Protein AF-A0AA43BTH2-F1 (afdb_monomer)

Radius of gyration: 30.64 Å; Cα contacts (8 Å, |Δi|>4): 420; chains: 1; bounding box: 68×33×83 Å

Foldseek 3Di:
DVLLVLLLVLLVVLLVVLQVLLVCLQDVVVVCVVLVPPPDDDDPVSNVVSNVSSVVSNVLSVVSVVCNVPRLVSLVSLVVVLVVLVVVVVVLVVCCVVVVDPPVSCVVVVVVSVVSNCSSVVSSVSSVVVVVVVCVQWDFPLVLLVVQLVFAEEEEEPQDQVCPALSNVLQVLNVVVVGHYAYEDLPDQDHPRDGYHPAQVRDPDQGQAYEYFHDQVCLLVNLVSCVVSVHQHYEWEDFPVGTNAYPNSVVSSVVSRHQYQRYYRSLLNRPPRDPVSVVRVVVCVVVVVGDRIGD

Mean predicted aligned error: 12.26 Å

Sequence (295 aa):
MSEVRWLRASYWVGAIADAMAGVLMLFPDAATVVYGITGFEPGPDYHYAMGLGASLMLGWTVLLLWADQRPVERRGILLITVFVIFGMALAGAYAVDSGLMALPRMIPTWVFQAFLVVLFSYSYWRSRAAVAAKGEGTTTLAAAAAEFLSQGRFAVAGVSRAGNSPANLIYRKLKEGGRQVFATNPNAETVEGDPCYRSLLELPERVDAVVIATHPDKSIEVARQCKEAGVHYVWFHRSIDGGSVSDEALAFCRDYGAFVIPGGCPMMHLMPVDFGHRCMRGVLNLTGRLPKEIT

Secondary structure (DSSP, 8-state):
-HHHHHHHHHHHHHHHHHHHHHHHHH-HHHHHHHHT--S----HHHHHHHHHHHHHHHHHHHHHHHHHTSTTTTTHHHHHHHHHHHHHHHHHHHHHHTTSS-HHHHHHHHHHHHHHHHHHHHHHHHHHHHHHHHHTT-B-HHHHHHHHTT-SEEEEET--TTS-SHHHHHHHHHHHTT-EEEEE-TT-SEETTEEEESSGGG-SS--SEEEE-S-HHHHHHHHHHHHHTT--EEEE-B-SS-BS--HHHHHHHHHTT-EEE-SS-GGGTSSSPPHHHHHHHHHHHHTT-S-S-B-

Nearest PDB structures (foldseek):
  1y81-assembly1_A  TM=8.999E-01  e=1.883E-07  Pyrococcus furiosus
  2d5a-assembly1_A  TM=9.355E-01  e=1.087E-06  Pyrococcus horikoshii OT3
  3qa9-assembly1_A  TM=8.802E-01  e=4.524E-07  Escherichia coli
  3q9n-assembly2_B  TM=9.202E-01  e=5.936E-06  Escherichia coli
  3q9n-assembly1_A  TM=8.729E-01  e=9.201E-06  Escherichia coli

Structure (mmCIF, N/CA/C/O backbone):
data_AF-A0AA43BTH2-F1
#
_entry.id   AF-A0AA43BTH2-F1
#
loop_
_atom_site.group_PDB
_atom_site.id
_atom_site.type_symbol
_atom_site.label_atom_id
_atom_site.label_alt_id
_atom_site.label_comp_id
_atom_site.label_asym_id
_atom_site.label_entity_id
_atom_site.label_seq_id
_atom_site.pdbx_PDB_ins_code
_atom_site.Cartn_x
_atom_site.Cartn_y
_atom_site.Cartn_z
_atom_site.occupancy
_atom_site.B_iso_or_equiv
_atom_site.auth_seq_id
_atom_site.auth_comp_id
_atom_site.auth_asym_id
_atom_site.auth_atom_id
_atom_site.pdbx_PDB_model_num
ATOM 1 N N . MET A 1 1 ? -2.419 -15.125 -12.411 1.00 52.16 1 MET A N 1
ATOM 2 C CA . MET A 1 1 ? -1.143 -15.748 -12.850 1.00 52.16 1 MET A CA 1
ATOM 3 C C . MET A 1 1 ? -0.695 -15.293 -14.244 1.00 52.16 1 MET A C 1
ATOM 5 O O . MET A 1 1 ? 0.502 -15.138 -14.440 1.00 52.16 1 MET A O 1
ATOM 9 N N . SER A 1 2 ? -1.605 -15.031 -15.194 1.00 64.44 2 SER A N 1
ATOM 10 C CA . SER A 1 2 ? -1.297 -14.508 -16.545 1.00 64.44 2 SER A CA 1
ATOM 11 C C . SER A 1 2 ? -0.582 -13.151 -16.557 1.00 64.44 2 SER A C 1
ATOM 13 O O . SER A 1 2 ? 0.313 -12.935 -17.363 1.00 64.44 2 SER A O 1
ATOM 15 N N . GLU A 1 3 ? -0.947 -12.256 -15.642 1.00 70.44 3 GLU A N 1
ATOM 16 C CA . GLU A 1 3 ? -0.514 -10.848 -15.653 1.00 70.44 3 GLU A CA 1
ATOM 17 C C . GLU A 1 3 ? 0.983 -10.671 -15.385 1.00 70.44 3 GLU A C 1
ATOM 19 O O . GLU A 1 3 ? 1.654 -9.849 -16.002 1.00 70.44 3 GLU A O 1
ATOM 24 N N . VAL A 1 4 ? 1.538 -11.514 -14.515 1.00 83.56 4 VAL A N 1
ATOM 25 C CA . VAL A 1 4 ? 2.970 -11.506 -14.196 1.00 83.56 4 VAL A CA 1
ATOM 26 C C . VAL A 1 4 ? 3.799 -12.070 -15.354 1.00 83.56 4 VAL A C 1
ATOM 28 O O . VAL A 1 4 ? 4.946 -11.670 -15.522 1.00 83.56 4 VAL A O 1
ATOM 31 N N . ARG A 1 5 ? 3.230 -12.949 -16.194 1.00 90.19 5 ARG A N 1
ATOM 32 C CA . ARG A 1 5 ? 3.959 -13.568 -17.317 1.00 90.19 5 ARG A CA 1
ATOM 33 C C . ARG A 1 5 ? 4.413 -12.533 -18.345 1.00 90.19 5 ARG A C 1
ATOM 35 O O . ARG A 1 5 ? 5.533 -12.640 -18.826 1.00 90.19 5 ARG A O 1
ATOM 42 N N . TRP A 1 6 ? 3.584 -11.528 -18.633 1.00 91.94 6 TRP A N 1
ATOM 43 C CA . TRP A 1 6 ? 3.923 -10.449 -19.568 1.00 91.94 6 TRP A CA 1
ATOM 44 C C . TRP A 1 6 ? 5.069 -9.578 -19.063 1.00 91.94 6 TRP A C 1
ATOM 46 O O . TRP A 1 6 ? 6.001 -9.312 -19.811 1.00 91.94 6 TRP A O 1
ATOM 56 N N . LEU A 1 7 ? 5.054 -9.215 -17.776 1.00 94.06 7 LEU A N 1
ATOM 57 C CA . LEU A 1 7 ? 6.155 -8.470 -17.161 1.00 94.06 7 LEU A CA 1
ATOM 58 C C . LEU A 1 7 ? 7.470 -9.249 -17.227 1.00 94.06 7 LEU A C 1
ATOM 60 O O . LEU A 1 7 ? 8.473 -8.705 -17.675 1.00 94.06 7 LEU A O 1
ATOM 64 N N . ARG A 1 8 ? 7.456 -10.529 -16.834 1.00 95.00 8 ARG A N 1
ATOM 65 C CA . ARG A 1 8 ? 8.654 -11.378 -16.888 1.00 95.00 8 ARG A CA 1
ATOM 66 C C . ARG A 1 8 ? 9.185 -11.518 -18.311 1.00 95.00 8 ARG A C 1
ATOM 68 O O . ARG A 1 8 ? 10.372 -11.325 -18.544 1.00 95.00 8 ARG A O 1
ATOM 75 N N . ALA A 1 9 ? 8.301 -11.778 -19.275 1.00 96.06 9 ALA A N 1
ATOM 76 C CA . ALA A 1 9 ? 8.678 -11.836 -20.682 1.00 96.06 9 ALA A CA 1
ATOM 77 C C . ALA A 1 9 ? 9.312 -10.517 -21.149 1.00 96.06 9 ALA A C 1
ATOM 79 O O . ALA A 1 9 ? 10.358 -10.544 -21.785 1.00 96.06 9 ALA A O 1
ATOM 80 N N . SER A 1 10 ? 8.739 -9.366 -20.784 1.00 97.25 10 SER A N 1
ATOM 81 C CA . SER A 1 10 ? 9.311 -8.056 -21.104 1.00 97.25 10 SER A CA 1
ATOM 82 C C . SER A 1 10 ? 10.701 -7.846 -20.503 1.00 97.25 10 SER A C 1
ATOM 84 O O . SER A 1 10 ? 11.588 -7.385 -21.215 1.00 97.25 10 SER A O 1
ATOM 86 N N . TYR A 1 11 ? 10.923 -8.212 -19.237 1.00 97.94 11 TYR A N 1
ATOM 87 C CA . TYR A 1 11 ? 12.244 -8.084 -18.613 1.00 97.94 11 TYR A CA 1
ATOM 88 C C . TYR A 1 11 ? 13.300 -8.940 -19.301 1.00 97.94 11 TYR A C 1
ATOM 90 O O . TYR A 1 11 ? 14.391 -8.452 -19.579 1.00 97.94 11 TYR A O 1
ATOM 98 N N . TRP A 1 12 ? 12.966 -10.187 -19.629 1.00 97.94 12 TRP A N 1
ATOM 99 C CA . TRP A 1 12 ? 13.881 -11.085 -20.328 1.00 97.94 12 TRP A CA 1
ATOM 100 C C . TRP A 1 12 ? 14.158 -10.639 -21.762 1.00 97.94 12 TRP A C 1
ATOM 102 O O . TRP A 1 12 ? 15.313 -10.623 -22.176 1.00 97.94 12 TRP A O 1
ATOM 112 N N . VAL A 1 13 ? 13.129 -10.227 -22.507 1.00 98.06 13 VAL A N 1
ATOM 113 C CA . VAL A 1 13 ? 13.297 -9.696 -23.867 1.00 98.06 13 VAL A CA 1
ATOM 114 C C . VAL A 1 13 ? 14.200 -8.461 -23.857 1.00 98.06 13 VAL A C 1
ATOM 116 O O . VAL A 1 13 ? 15.111 -8.381 -24.675 1.00 98.06 13 VAL A O 1
ATOM 119 N N . GLY A 1 14 ? 13.997 -7.534 -22.914 1.00 97.50 14 GLY A N 1
ATOM 120 C CA . GLY A 1 14 ? 14.860 -6.361 -22.762 1.00 97.50 14 GLY A CA 1
ATOM 121 C C . GLY A 1 14 ? 16.294 -6.728 -22.376 1.00 97.50 14 GLY A C 1
ATOM 122 O O . GLY A 1 14 ? 17.226 -6.276 -23.025 1.00 97.50 14 GLY A O 1
ATOM 123 N N . ALA A 1 15 ? 16.476 -7.613 -21.391 1.00 98.06 15 ALA A N 1
ATOM 124 C CA . ALA A 1 15 ? 17.804 -8.046 -20.955 1.00 98.06 15 ALA A CA 1
ATOM 125 C C . ALA A 1 15 ? 18.593 -8.725 -22.086 1.00 98.06 15 ALA A C 1
ATOM 127 O O . ALA A 1 15 ? 19.786 -8.485 -22.237 1.00 98.06 15 ALA A O 1
ATOM 128 N N . ILE A 1 16 ? 17.934 -9.549 -22.906 1.00 97.81 16 ILE A N 1
ATOM 129 C CA . ILE A 1 16 ? 18.563 -10.181 -24.072 1.00 97.81 16 ILE A CA 1
ATOM 130 C C . ILE A 1 16 ? 18.918 -9.131 -25.130 1.00 97.81 16 ILE A C 1
ATOM 132 O O . ILE A 1 16 ? 20.010 -9.188 -25.695 1.00 97.81 16 ILE A O 1
ATOM 136 N N . ALA A 1 17 ? 18.020 -8.176 -25.391 1.00 96.69 17 ALA A N 1
ATOM 137 C CA . ALA A 1 17 ? 18.264 -7.097 -26.342 1.00 96.69 17 ALA A CA 1
ATOM 138 C C . ALA A 1 17 ? 19.482 -6.251 -25.936 1.00 96.69 17 ALA A C 1
ATOM 140 O O . ALA A 1 17 ? 20.364 -6.030 -26.765 1.00 96.69 17 ALA A O 1
ATOM 141 N N . ASP A 1 18 ? 19.570 -5.857 -24.664 1.00 97.19 18 ASP A N 1
ATOM 142 C CA . ASP A 1 18 ? 20.686 -5.075 -24.126 1.00 97.19 18 ASP A CA 1
ATOM 143 C C . ASP A 1 18 ? 21.991 -5.878 -24.135 1.00 97.19 18 ASP A C 1
ATOM 145 O O . ASP A 1 18 ? 23.024 -5.373 -24.571 1.00 97.19 18 ASP A O 1
ATOM 149 N N . ALA A 1 19 ? 21.958 -7.152 -23.730 1.00 96.75 19 ALA A N 1
ATOM 150 C CA . ALA A 1 19 ? 23.138 -8.011 -23.761 1.00 96.75 19 ALA A CA 1
ATOM 151 C C . ALA A 1 19 ? 23.683 -8.163 -25.190 1.00 96.75 19 ALA A C 1
ATOM 153 O O . ALA A 1 19 ? 24.887 -8.031 -25.417 1.00 96.75 19 ALA A O 1
ATOM 154 N N . MET A 1 20 ? 22.797 -8.384 -26.166 1.00 95.38 20 MET A N 1
ATOM 155 C CA . MET A 1 20 ? 23.167 -8.464 -27.578 1.00 95.38 20 MET A CA 1
ATOM 156 C C . MET A 1 20 ? 23.722 -7.129 -28.085 1.00 95.38 20 MET A C 1
ATOM 158 O O . MET A 1 20 ? 24.761 -7.116 -28.740 1.00 95.38 20 MET A O 1
ATOM 162 N N . ALA A 1 21 ? 23.086 -6.004 -27.746 1.00 93.38 21 ALA A N 1
ATOM 163 C CA . ALA A 1 21 ? 23.582 -4.677 -28.102 1.00 93.38 21 ALA A CA 1
ATOM 164 C C . ALA A 1 21 ? 24.977 -4.412 -27.511 1.00 93.38 21 ALA A C 1
ATOM 166 O O . ALA A 1 21 ? 25.863 -3.949 -28.225 1.00 93.38 21 ALA A O 1
ATOM 167 N N . GLY A 1 22 ? 25.205 -4.773 -26.245 1.00 95.75 22 GLY A N 1
ATOM 168 C CA . GLY A 1 22 ? 26.506 -4.656 -25.588 1.00 95.75 22 GLY A CA 1
ATOM 169 C C . GLY A 1 22 ? 27.596 -5.480 -26.276 1.00 95.75 22 GLY A C 1
ATOM 170 O O . GLY A 1 22 ? 28.701 -4.981 -26.476 1.00 95.75 22 GLY A O 1
ATOM 171 N N . VAL A 1 23 ? 27.282 -6.705 -26.713 1.00 93.88 23 VAL A N 1
ATOM 172 C CA . VAL A 1 23 ? 28.203 -7.528 -27.517 1.00 93.88 23 VAL A CA 1
ATOM 173 C C . VAL A 1 23 ? 28.526 -6.838 -28.844 1.00 93.88 23 VAL A C 1
ATOM 175 O O . VAL A 1 23 ? 29.696 -6.697 -29.183 1.00 93.88 23 VAL A O 1
ATOM 178 N N . LEU A 1 24 ? 27.525 -6.342 -29.575 1.00 92.00 24 LEU A N 1
ATOM 179 C CA . LEU A 1 24 ? 27.762 -5.650 -30.849 1.00 92.00 24 LEU A CA 1
ATOM 180 C C . LEU A 1 24 ? 28.588 -4.364 -30.679 1.00 92.00 24 LEU A C 1
ATOM 182 O O . LEU A 1 24 ? 29.362 -4.019 -31.564 1.00 92.00 24 LEU A O 1
ATOM 186 N N . MET A 1 25 ? 28.471 -3.675 -29.542 1.00 93.25 25 MET A N 1
ATOM 187 C CA . MET A 1 25 ? 29.299 -2.506 -29.228 1.00 93.25 25 MET A CA 1
ATOM 188 C C . MET A 1 25 ? 30.758 -2.882 -28.920 1.00 93.25 25 MET A C 1
ATOM 190 O O . MET A 1 25 ? 31.673 -2.172 -29.329 1.00 93.25 25 MET A O 1
ATOM 194 N N . LEU A 1 26 ? 30.998 -3.994 -28.218 1.00 92.69 26 LEU A N 1
ATOM 195 C CA . LEU A 1 26 ? 32.355 -4.439 -27.869 1.00 92.69 26 LEU A CA 1
ATOM 196 C C . LEU A 1 26 ? 33.108 -5.067 -29.044 1.00 92.69 26 LEU A C 1
ATOM 198 O O . LEU A 1 26 ? 34.337 -5.011 -29.074 1.00 92.69 26 LEU A O 1
ATOM 202 N N . PHE A 1 27 ? 32.384 -5.662 -29.992 1.00 91.44 27 PHE A N 1
ATOM 203 C CA . PHE A 1 27 ? 32.952 -6.405 -31.114 1.00 91.44 27 PHE A CA 1
ATOM 204 C C . PHE A 1 27 ? 32.506 -5.783 -32.447 1.00 91.44 27 PHE A C 1
ATOM 206 O O . PHE A 1 27 ? 31.495 -6.208 -33.014 1.00 91.44 27 PHE A O 1
ATOM 213 N N . PRO A 1 28 ? 33.260 -4.802 -32.980 1.00 85.44 28 PRO A N 1
ATOM 214 C CA . PRO A 1 28 ? 32.912 -4.106 -34.218 1.00 85.44 28 PRO A CA 1
ATOM 215 C C . PRO A 1 28 ? 32.711 -5.048 -35.407 1.00 85.44 28 PRO A C 1
ATOM 217 O O . PRO A 1 28 ? 31.787 -4.846 -36.185 1.00 85.44 28 PRO A O 1
ATOM 220 N N . ASP A 1 29 ? 33.501 -6.121 -35.501 1.00 86.25 29 ASP A N 1
ATOM 221 C CA . ASP A 1 29 ? 33.364 -7.142 -36.549 1.00 86.25 29 ASP A CA 1
ATOM 222 C C . ASP A 1 29 ? 32.012 -7.867 -36.496 1.00 86.25 29 ASP A C 1
ATOM 224 O O . ASP A 1 29 ? 31.439 -8.227 -37.522 1.00 86.25 29 ASP A O 1
ATOM 228 N N . ALA A 1 30 ? 31.451 -8.065 -35.301 1.00 85.62 30 ALA A N 1
ATOM 229 C CA . ALA A 1 30 ? 30.109 -8.620 -35.170 1.00 85.62 30 ALA A CA 1
ATOM 230 C C . ALA A 1 30 ? 29.052 -7.602 -35.630 1.00 85.62 30 ALA A C 1
ATOM 232 O O . ALA A 1 30 ? 28.087 -7.966 -36.303 1.00 85.62 30 ALA A O 1
ATOM 233 N N . ALA A 1 31 ? 29.245 -6.317 -35.316 1.00 81.31 31 ALA A N 1
ATOM 234 C CA . ALA A 1 31 ? 28.350 -5.251 -35.758 1.00 81.31 31 ALA A CA 1
ATOM 235 C C . ALA A 1 31 ? 28.378 -5.051 -37.281 1.00 81.31 31 ALA A C 1
ATOM 237 O O . ALA A 1 31 ? 27.320 -4.864 -37.882 1.00 81.31 31 ALA A O 1
ATOM 238 N N . THR A 1 32 ? 29.545 -5.131 -37.928 1.00 82.19 32 THR A N 1
ATOM 239 C CA . THR A 1 32 ? 29.648 -5.004 -39.392 1.00 82.19 32 THR A CA 1
ATOM 240 C C . THR A 1 32 ? 28.892 -6.116 -40.110 1.00 82.19 32 THR A C 1
ATOM 242 O O . THR A 1 32 ? 28.190 -5.833 -41.081 1.00 82.19 32 THR A O 1
ATOM 245 N N . VAL A 1 33 ? 28.947 -7.348 -39.593 1.00 82.44 33 VAL A N 1
ATOM 246 C CA . VAL A 1 33 ? 28.167 -8.483 -40.106 1.00 82.44 33 VAL A CA 1
ATOM 247 C C . VAL A 1 33 ? 26.666 -8.256 -39.919 1.00 82.44 33 VAL A C 1
ATOM 249 O O . VAL A 1 33 ? 25.901 -8.421 -40.867 1.00 82.44 33 VAL A O 1
ATOM 252 N N . VAL A 1 34 ? 26.233 -7.846 -38.723 1.00 78.12 34 VAL A N 1
ATOM 253 C CA . VAL A 1 34 ? 24.805 -7.669 -38.403 1.00 78.12 34 VAL A CA 1
ATOM 254 C C . VAL A 1 34 ? 24.171 -6.519 -39.186 1.00 78.12 34 VAL A C 1
ATOM 256 O O . VAL A 1 34 ? 23.048 -6.649 -39.671 1.00 78.12 34 VAL A O 1
ATOM 259 N N . TYR A 1 35 ? 24.880 -5.401 -39.336 1.00 75.06 35 TYR A N 1
ATOM 260 C CA . TYR A 1 35 ? 24.363 -4.205 -40.006 1.00 75.06 35 TYR A CA 1
ATOM 261 C C . TYR A 1 35 ? 24.763 -4.104 -41.487 1.00 75.06 35 TYR A C 1
ATOM 263 O O . TYR A 1 35 ? 24.378 -3.146 -42.162 1.00 75.06 35 TYR A O 1
ATOM 271 N N . GLY A 1 36 ? 25.523 -5.074 -42.008 1.00 74.00 36 GLY A N 1
ATOM 272 C CA . GLY A 1 36 ? 25.992 -5.089 -43.396 1.00 74.00 36 GLY A CA 1
ATOM 273 C C . GLY A 1 36 ? 26.886 -3.894 -43.739 1.00 74.00 36 GLY A C 1
ATOM 274 O O . GLY A 1 36 ? 26.759 -3.311 -44.819 1.00 74.00 36 GLY A O 1
ATOM 275 N N . ILE A 1 37 ? 27.742 -3.478 -42.801 1.00 74.56 37 ILE A N 1
ATOM 276 C CA . ILE A 1 37 ? 28.642 -2.333 -42.972 1.00 74.56 37 ILE A CA 1
ATOM 277 C C . ILE A 1 37 ? 29.959 -2.832 -43.569 1.00 74.56 37 ILE A C 1
ATOM 279 O O . ILE A 1 37 ? 30.675 -3.614 -42.953 1.00 74.56 37 ILE A O 1
ATOM 283 N N . THR A 1 38 ? 30.294 -2.365 -44.769 1.00 74.62 38 THR A N 1
ATOM 284 C CA . THR A 1 38 ? 31.536 -2.714 -45.474 1.00 74.62 38 THR A CA 1
ATOM 285 C C . THR A 1 38 ? 32.567 -1.594 -45.352 1.00 74.62 38 THR A C 1
ATOM 287 O O . THR A 1 38 ? 32.205 -0.429 -45.508 1.00 74.62 38 THR A O 1
ATOM 290 N N . GLY A 1 39 ? 33.843 -1.937 -45.147 1.00 73.75 39 GLY A N 1
ATOM 291 C CA . GLY A 1 39 ? 34.941 -0.958 -45.096 1.00 73.75 39 GLY A CA 1
ATOM 292 C C . GLY A 1 39 ? 34.966 -0.105 -43.824 1.00 73.75 39 GLY A C 1
ATOM 293 O O . GLY A 1 39 ? 35.423 1.033 -43.858 1.00 73.75 39 GLY A O 1
ATOM 294 N N . PHE A 1 40 ? 34.426 -0.624 -42.719 1.00 80.94 40 PHE A N 1
ATOM 295 C CA . PHE A 1 40 ? 34.439 0.055 -41.428 1.00 80.94 40 PHE A CA 1
ATOM 296 C C . PHE A 1 40 ? 35.729 -0.259 -40.667 1.00 80.94 40 PHE A C 1
ATOM 298 O O . PHE A 1 40 ? 35.930 -1.394 -40.245 1.00 80.94 40 PHE A O 1
ATOM 305 N N . GLU A 1 41 ? 36.573 0.753 -40.475 1.00 84.12 41 GLU A N 1
ATOM 306 C CA . GLU A 1 41 ? 37.792 0.670 -39.666 1.00 84.12 41 GLU A CA 1
ATOM 307 C C . GLU A 1 41 ? 37.636 1.554 -38.413 1.00 84.12 41 GLU A C 1
ATOM 309 O O . GLU A 1 41 ? 37.784 2.777 -38.494 1.00 84.12 41 GLU A O 1
ATOM 314 N N . PRO A 1 42 ? 37.262 0.980 -37.253 1.00 85.50 42 PRO A N 1
ATOM 315 C CA . PRO A 1 42 ? 37.013 1.753 -36.041 1.00 85.50 42 PRO A CA 1
ATOM 316 C C . PRO A 1 42 ? 38.306 2.338 -35.458 1.00 85.50 42 PRO A C 1
ATOM 318 O O . PRO A 1 42 ? 39.247 1.620 -35.128 1.00 85.50 42 PRO A O 1
ATOM 321 N N . GLY A 1 43 ? 38.336 3.661 -35.283 1.00 91.25 43 GLY A N 1
ATOM 322 C CA . GLY A 1 43 ? 39.423 4.355 -34.586 1.00 91.25 43 GLY A CA 1
ATOM 323 C C . GLY A 1 43 ? 39.311 4.289 -33.050 1.00 91.25 43 GLY A C 1
ATOM 324 O O . GLY A 1 43 ? 38.285 3.855 -32.515 1.00 91.25 43 GLY A O 1
ATOM 325 N N . PRO A 1 44 ? 40.326 4.778 -32.309 1.00 91.50 44 PRO A N 1
ATOM 326 C CA . PRO A 1 44 ? 40.328 4.784 -30.840 1.00 91.50 44 PRO A CA 1
ATOM 327 C C . PRO A 1 44 ? 39.107 5.475 -30.213 1.00 91.50 44 PRO A C 1
ATOM 329 O O . PRO A 1 44 ? 38.548 4.971 -29.238 1.00 91.50 44 PRO A O 1
ATOM 332 N N . ASP A 1 45 ? 38.643 6.576 -30.808 1.00 92.06 45 ASP A N 1
ATOM 333 C CA . ASP A 1 45 ? 37.480 7.330 -30.323 1.00 92.06 45 ASP A CA 1
ATOM 334 C C . ASP A 1 45 ? 36.183 6.512 -30.413 1.00 92.06 45 ASP A C 1
ATOM 336 O O . ASP A 1 45 ? 35.333 6.575 -29.522 1.00 92.06 45 ASP A O 1
ATOM 340 N N . TYR A 1 46 ? 36.050 5.686 -31.457 1.00 89.94 46 TYR A N 1
ATOM 341 C CA . TYR A 1 46 ? 34.915 4.780 -31.611 1.00 89.94 46 TYR A CA 1
ATOM 342 C C . TYR A 1 46 ? 34.931 3.697 -30.534 1.00 89.94 46 TYR A C 1
ATOM 344 O O . TYR A 1 46 ? 33.915 3.463 -29.882 1.00 89.94 46 TYR A O 1
ATOM 352 N N . HIS A 1 47 ? 36.088 3.071 -30.303 1.00 91.19 47 HIS A N 1
ATOM 353 C CA . HIS A 1 47 ? 36.230 2.054 -29.262 1.00 91.19 47 HIS A CA 1
ATOM 354 C C . HIS A 1 47 ? 35.940 2.611 -27.867 1.00 91.19 47 HIS A C 1
ATOM 356 O O . HIS A 1 47 ? 35.274 1.949 -27.072 1.00 91.19 47 HIS A O 1
ATOM 362 N N . TYR A 1 48 ? 36.381 3.837 -27.577 1.00 93.56 48 TYR A N 1
ATOM 363 C CA . TYR A 1 48 ? 36.049 4.515 -26.328 1.00 93.56 48 TYR A CA 1
ATOM 364 C C . TYR A 1 48 ? 34.535 4.744 -26.190 1.00 93.56 48 TYR A C 1
ATOM 366 O O . TYR A 1 48 ? 33.935 4.335 -25.192 1.00 93.56 48 TYR A O 1
ATOM 374 N N . ALA A 1 49 ? 33.896 5.334 -27.207 1.00 93.19 49 ALA A N 1
ATOM 375 C CA . ALA A 1 49 ? 32.462 5.620 -27.189 1.00 93.19 49 ALA A CA 1
ATOM 376 C C . ALA A 1 49 ? 31.609 4.343 -27.079 1.00 93.19 49 ALA A C 1
ATOM 378 O O . ALA A 1 49 ? 30.675 4.281 -26.276 1.00 93.19 49 ALA A O 1
ATOM 379 N N . MET A 1 50 ? 31.948 3.299 -27.840 1.00 94.12 50 MET A N 1
ATOM 380 C CA . MET A 1 50 ? 31.265 2.006 -27.769 1.00 94.12 50 MET A CA 1
ATOM 381 C C . MET A 1 50 ? 31.543 1.264 -26.465 1.00 94.12 50 MET A C 1
ATOM 383 O O . MET A 1 50 ? 30.638 0.618 -25.947 1.00 94.12 50 MET A O 1
ATOM 387 N N . GLY A 1 51 ? 32.732 1.405 -25.876 1.00 95.31 51 GLY A N 1
ATOM 388 C CA . GLY A 1 51 ? 33.035 0.867 -24.549 1.00 95.31 51 GLY A CA 1
ATOM 389 C C . GLY A 1 51 ? 32.140 1.463 -23.459 1.00 95.31 51 GLY A C 1
ATOM 390 O O . GLY A 1 51 ? 31.587 0.726 -22.638 1.00 95.31 51 GLY A O 1
ATOM 391 N N . LEU A 1 52 ? 31.915 2.782 -23.488 1.00 96.25 52 LEU A N 1
ATOM 392 C CA . LEU A 1 52 ? 30.952 3.435 -22.594 1.00 96.25 52 LEU A CA 1
ATOM 393 C C . LEU A 1 52 ? 29.529 2.914 -22.830 1.00 96.25 52 LEU A C 1
ATOM 395 O O . LEU A 1 52 ? 28.848 2.544 -21.870 1.00 96.25 52 LEU A O 1
ATOM 399 N N . GLY A 1 53 ? 29.101 2.821 -24.092 1.00 95.38 53 GLY A N 1
ATOM 400 C CA . GLY A 1 53 ? 27.797 2.267 -24.463 1.00 95.38 53 GLY A CA 1
ATOM 401 C C . GLY A 1 53 ? 27.601 0.836 -23.956 1.00 95.38 53 GLY A C 1
ATOM 402 O O . GLY A 1 53 ? 26.606 0.543 -23.295 1.00 95.38 53 GLY A O 1
ATOM 403 N N . ALA A 1 54 ? 28.587 -0.035 -24.167 1.00 96.25 54 ALA A N 1
ATOM 404 C CA . ALA A 1 54 ? 28.557 -1.423 -23.723 1.00 96.25 54 ALA A CA 1
ATOM 405 C C . ALA A 1 54 ? 28.471 -1.544 -22.196 1.00 96.25 54 ALA A C 1
ATOM 407 O O . ALA A 1 54 ? 27.732 -2.387 -21.686 1.00 96.25 54 ALA A O 1
ATOM 408 N N . SER A 1 55 ? 29.170 -0.676 -21.455 1.00 96.25 55 SER A N 1
ATOM 409 C CA . SER A 1 55 ? 29.083 -0.644 -19.990 1.00 96.25 55 SER A CA 1
ATOM 410 C C . SER A 1 55 ? 27.665 -0.314 -19.504 1.00 96.25 55 SER A C 1
ATOM 412 O O . SER A 1 55 ? 27.160 -0.956 -18.579 1.00 96.25 55 SER A O 1
ATOM 414 N N . LEU A 1 56 ? 26.984 0.619 -20.182 1.00 96.00 56 LEU A N 1
ATOM 415 C CA . LEU A 1 56 ? 25.591 0.961 -19.902 1.00 96.00 56 LEU A CA 1
ATOM 416 C C . LEU A 1 56 ? 24.658 -0.203 -20.243 1.00 96.00 56 LEU A C 1
ATOM 418 O O . LEU A 1 56 ? 23.794 -0.524 -19.432 1.00 96.00 56 LEU A O 1
ATOM 422 N N . MET A 1 57 ? 24.863 -0.875 -21.382 1.00 97.25 57 MET A N 1
ATOM 423 C CA . MET A 1 57 ? 24.070 -2.044 -21.786 1.00 97.25 57 MET A CA 1
ATOM 424 C C . MET A 1 57 ? 24.202 -3.205 -20.791 1.00 97.25 57 MET A C 1
ATOM 426 O O . MET A 1 57 ? 23.202 -3.822 -20.422 1.00 97.25 57 MET A O 1
ATOM 430 N N . LEU A 1 58 ? 25.407 -3.473 -20.279 1.00 96.06 58 LEU A N 1
ATOM 431 C CA . LEU A 1 58 ? 25.619 -4.476 -19.229 1.00 96.06 58 LEU A CA 1
ATOM 432 C C . LEU A 1 58 ? 24.911 -4.092 -17.924 1.00 96.06 58 LEU A C 1
ATOM 434 O 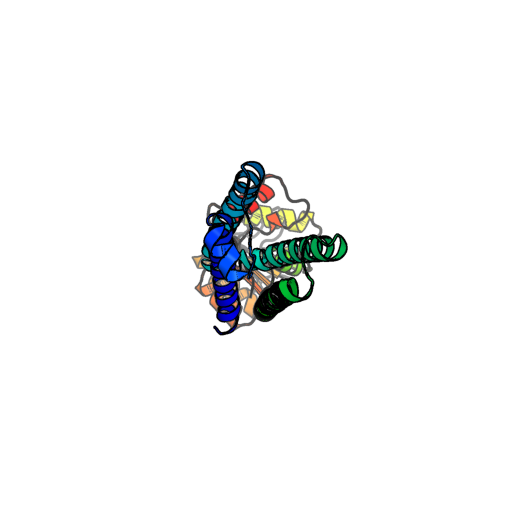O . LEU A 1 58 ? 24.230 -4.924 -17.321 1.00 96.06 58 LEU A O 1
ATOM 438 N N . GLY A 1 59 ? 25.025 -2.828 -17.504 1.00 96.94 59 GLY A N 1
ATOM 439 C CA . GLY A 1 59 ? 24.317 -2.323 -16.328 1.00 96.94 59 GLY A CA 1
ATOM 440 C C . GLY A 1 59 ? 22.796 -2.451 -16.459 1.00 96.94 59 GLY A C 1
ATOM 441 O O . GLY A 1 59 ? 22.129 -2.903 -15.526 1.00 96.94 59 GLY A O 1
ATOM 442 N N . TRP A 1 60 ? 22.252 -2.121 -17.632 1.00 97.38 60 TRP A N 1
ATOM 443 C CA . TRP A 1 60 ? 20.818 -2.209 -17.916 1.00 97.38 60 TRP A CA 1
ATOM 444 C C . TRP A 1 60 ? 20.322 -3.658 -17.990 1.00 97.38 60 TRP A C 1
ATOM 446 O O . TRP A 1 60 ? 19.291 -3.985 -17.399 1.00 97.38 60 TRP A O 1
ATOM 456 N N . THR A 1 61 ? 21.120 -4.557 -18.575 1.00 98.00 61 THR A N 1
ATOM 457 C CA . THR A 1 61 ? 20.873 -6.008 -18.569 1.00 98.00 61 THR A CA 1
ATOM 458 C C . THR A 1 61 ? 20.703 -6.524 -17.138 1.00 98.00 61 THR A C 1
ATOM 460 O O . THR A 1 61 ? 19.704 -7.168 -16.811 1.00 98.00 61 THR A O 1
ATOM 463 N N . VAL A 1 62 ? 21.646 -6.197 -16.245 1.00 97.81 62 VAL A N 1
ATOM 464 C CA . VAL A 1 62 ? 21.588 -6.597 -14.828 1.00 97.81 62 VAL A CA 1
ATOM 465 C C . VAL A 1 62 ? 20.382 -5.971 -14.124 1.00 97.81 62 VAL A C 1
ATOM 467 O O . VAL A 1 62 ? 19.706 -6.650 -13.347 1.00 97.81 62 VAL A O 1
ATOM 470 N N . LEU A 1 63 ? 20.068 -4.704 -14.410 1.00 97.44 63 LEU A N 1
ATOM 471 C CA . LEU A 1 63 ? 18.911 -4.009 -13.844 1.00 97.44 63 LEU A CA 1
ATOM 472 C C . LEU A 1 63 ? 17.588 -4.696 -14.218 1.00 97.44 63 LEU A C 1
ATOM 474 O O . LEU A 1 63 ? 16.722 -4.855 -13.355 1.00 97.44 63 LEU A O 1
ATOM 478 N N . LEU A 1 64 ? 17.429 -5.132 -15.470 1.00 97.62 64 LEU A N 1
ATOM 479 C CA . LEU A 1 64 ? 16.234 -5.836 -15.943 1.00 97.62 64 LEU A CA 1
ATOM 480 C C . LEU A 1 64 ? 16.111 -7.239 -15.330 1.00 97.62 64 LEU A C 1
ATOM 482 O O . LEU A 1 64 ? 15.024 -7.619 -14.890 1.00 97.62 64 LEU A O 1
ATOM 486 N N . LEU A 1 65 ? 17.217 -7.977 -15.196 1.00 97.25 65 LEU A N 1
ATOM 487 C CA . LEU A 1 65 ? 17.234 -9.268 -14.491 1.00 97.25 65 LEU A CA 1
ATOM 488 C C . LEU A 1 65 ? 16.921 -9.112 -12.994 1.00 97.25 65 LEU A C 1
ATOM 490 O O . LEU A 1 65 ? 16.207 -9.927 -12.406 1.00 97.25 65 LEU A O 1
ATOM 494 N N . TRP A 1 66 ? 17.400 -8.036 -12.364 1.00 97.25 66 TRP A N 1
ATOM 495 C CA . TRP A 1 66 ? 17.022 -7.686 -10.997 1.00 97.25 66 TRP A CA 1
ATOM 496 C C . TRP A 1 66 ? 15.538 -7.316 -10.907 1.00 97.25 66 TRP A C 1
ATOM 498 O O . TRP A 1 66 ? 14.860 -7.712 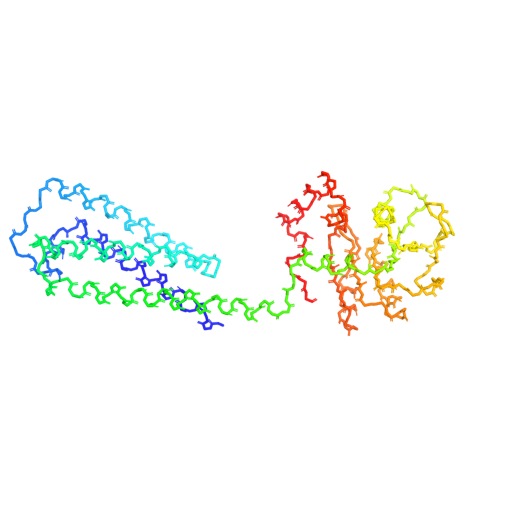-9.957 1.00 97.25 66 TRP A O 1
ATOM 508 N N . ALA A 1 67 ? 14.995 -6.593 -11.884 1.00 94.38 67 ALA A N 1
ATOM 509 C CA . ALA A 1 67 ? 13.580 -6.242 -11.928 1.00 94.38 67 ALA A CA 1
ATOM 510 C C . ALA A 1 67 ? 12.668 -7.482 -11.964 1.00 94.38 67 ALA A C 1
ATOM 512 O O . ALA A 1 67 ? 11.672 -7.522 -11.236 1.00 94.38 67 ALA A O 1
ATOM 513 N N . ASP A 1 68 ? 13.058 -8.515 -12.717 1.00 96.25 68 ASP A N 1
ATOM 514 C CA . ASP A 1 68 ? 12.327 -9.784 -12.853 1.00 96.25 68 ASP A CA 1
ATOM 515 C C . ASP A 1 68 ? 12.100 -10.513 -11.516 1.00 96.25 68 ASP A C 1
ATOM 517 O O . ASP A 1 68 ? 11.086 -11.189 -11.335 1.00 96.25 68 ASP A O 1
ATOM 521 N N . GLN A 1 69 ? 12.981 -10.315 -10.527 1.00 94.25 69 GLN A N 1
ATOM 522 C CA . GLN A 1 69 ? 12.831 -10.903 -9.188 1.00 94.25 69 GLN A CA 1
ATOM 523 C C . GLN A 1 69 ? 11.592 -10.382 -8.446 1.00 94.25 69 GLN A C 1
ATOM 525 O O . GLN A 1 69 ? 11.012 -11.088 -7.621 1.00 94.25 69 GLN A O 1
ATOM 530 N N . ARG A 1 70 ? 11.167 -9.141 -8.727 1.00 90.75 70 ARG A N 1
ATOM 531 C CA . ARG A 1 70 ? 9.960 -8.522 -8.152 1.00 90.75 70 ARG A CA 1
ATOM 532 C C . ARG A 1 70 ? 9.212 -7.722 -9.224 1.00 90.75 70 ARG A C 1
ATOM 534 O O . ARG A 1 70 ? 9.159 -6.491 -9.162 1.00 90.75 70 ARG A O 1
ATOM 541 N N . PRO A 1 71 ? 8.598 -8.409 -10.201 1.00 90.94 71 PRO A N 1
ATOM 542 C CA . PRO A 1 71 ? 8.220 -7.805 -11.474 1.00 90.94 71 PRO A CA 1
ATOM 543 C C . PRO A 1 71 ? 7.092 -6.776 -11.330 1.00 90.94 71 PRO A C 1
ATOM 545 O O . PRO A 1 71 ? 7.059 -5.774 -12.036 1.00 90.94 71 PRO A O 1
ATOM 548 N N . VAL A 1 72 ? 6.171 -6.981 -10.383 1.00 88.38 72 VAL A N 1
ATOM 549 C CA . VAL A 1 72 ? 5.056 -6.051 -10.142 1.00 88.38 72 VAL A CA 1
ATOM 550 C C . VAL A 1 72 ? 5.516 -4.802 -9.390 1.00 88.38 72 VAL A C 1
ATOM 552 O O . VAL A 1 72 ? 5.099 -3.699 -9.744 1.00 88.38 72 VAL A O 1
ATOM 555 N N . GLU A 1 73 ? 6.370 -4.962 -8.373 1.00 87.38 73 GLU A N 1
ATOM 556 C CA . GLU A 1 73 ? 6.927 -3.855 -7.577 1.00 87.38 73 GLU A CA 1
ATOM 557 C C . GLU A 1 73 ? 7.852 -2.972 -8.425 1.00 87.38 73 GLU A C 1
ATOM 559 O O . GLU A 1 73 ? 7.873 -1.756 -8.268 1.00 87.38 73 GLU A O 1
ATOM 564 N N . ARG A 1 74 ? 8.589 -3.583 -9.361 1.00 93.44 74 ARG A N 1
ATOM 565 C CA . ARG A 1 74 ? 9.639 -2.932 -10.160 1.00 93.44 74 ARG A CA 1
ATOM 566 C C . ARG A 1 74 ? 9.210 -2.614 -11.596 1.00 93.44 74 ARG A C 1
ATOM 568 O O . ARG A 1 74 ? 10.042 -2.251 -12.428 1.00 93.44 74 ARG A O 1
ATOM 575 N N . ARG A 1 75 ? 7.906 -2.680 -11.893 1.00 93.19 75 ARG A N 1
ATOM 576 C CA . ARG A 1 75 ? 7.323 -2.420 -13.229 1.00 93.19 75 ARG A CA 1
ATOM 577 C C . ARG A 1 75 ? 7.701 -1.071 -13.840 1.00 93.19 75 ARG A C 1
ATOM 579 O O . ARG A 1 75 ? 7.710 -0.938 -15.058 1.00 93.19 75 ARG A O 1
ATOM 586 N N . GLY A 1 76 ? 8.039 -0.081 -13.009 1.00 93.25 76 GLY A N 1
ATOM 587 C CA . GLY A 1 76 ? 8.469 1.246 -13.460 1.00 93.25 76 GLY A CA 1
ATOM 588 C C . GLY A 1 76 ? 9.705 1.227 -14.366 1.00 93.25 76 GLY A C 1
ATOM 589 O O . GLY A 1 76 ? 9.823 2.088 -15.231 1.00 93.25 76 GLY A O 1
ATOM 590 N N . ILE A 1 77 ? 10.570 0.213 -14.248 1.00 96.19 77 ILE A N 1
ATOM 591 C CA . ILE A 1 77 ? 11.777 0.072 -15.081 1.00 96.19 77 ILE A CA 1
ATOM 592 C C . ILE A 1 77 ? 11.427 -0.052 -16.573 1.00 96.19 77 ILE A C 1
ATOM 594 O O . ILE A 1 77 ? 12.155 0.467 -17.418 1.00 96.19 77 ILE A O 1
ATOM 598 N N . LEU A 1 78 ? 10.280 -0.654 -16.913 1.00 95.81 78 LEU A N 1
ATOM 599 C CA . LEU A 1 78 ? 9.830 -0.757 -18.305 1.00 95.81 78 LEU A CA 1
ATOM 600 C C . LEU A 1 78 ? 9.556 0.623 -18.924 1.00 95.81 78 LEU A C 1
ATOM 602 O O . LEU A 1 78 ? 9.930 0.852 -20.068 1.00 95.81 78 LEU A O 1
ATOM 606 N N . LEU A 1 79 ? 8.980 1.569 -18.169 1.00 94.44 79 LEU A N 1
ATOM 607 C CA . LEU A 1 79 ? 8.739 2.933 -18.663 1.00 94.44 79 LEU A CA 1
ATOM 608 C C . LEU A 1 79 ? 10.033 3.726 -18.845 1.00 94.44 79 LEU A C 1
ATOM 610 O O . LEU A 1 79 ? 10.173 4.450 -19.827 1.00 94.44 79 LEU A O 1
ATOM 614 N N . ILE A 1 80 ? 10.984 3.568 -17.922 1.00 95.88 80 ILE A N 1
ATOM 615 C CA . ILE A 1 80 ? 12.310 4.180 -18.066 1.00 95.88 80 ILE A CA 1
ATOM 616 C C . ILE A 1 80 ? 12.977 3.640 -19.338 1.00 95.88 80 ILE A C 1
ATOM 618 O O . ILE A 1 80 ? 13.524 4.407 -20.121 1.00 95.88 80 ILE A O 1
ATOM 622 N N . THR A 1 81 ? 12.857 2.338 -19.602 1.00 95.75 81 THR A N 1
ATOM 623 C CA . THR A 1 81 ? 13.419 1.719 -20.812 1.00 95.75 81 THR A CA 1
ATOM 624 C C . THR A 1 81 ? 12.731 2.223 -22.086 1.00 95.75 81 THR A C 1
ATOM 626 O O . THR A 1 81 ? 13.412 2.523 -23.060 1.00 95.75 81 THR A O 1
ATOM 629 N N . VAL A 1 82 ? 11.404 2.417 -22.079 1.00 97.00 82 VAL A N 1
ATOM 630 C CA . VAL A 1 82 ? 10.681 3.065 -23.193 1.00 97.00 82 VAL A CA 1
ATOM 631 C C . VAL A 1 82 ? 11.248 4.457 -23.487 1.00 97.00 82 VAL A C 1
ATOM 633 O O . VAL A 1 82 ? 11.476 4.784 -24.649 1.00 97.00 82 VAL A O 1
ATOM 636 N N . PHE A 1 83 ? 11.536 5.258 -22.458 1.00 96.00 83 PHE A N 1
ATOM 637 C CA . PHE A 1 83 ? 12.147 6.579 -22.632 1.00 96.00 83 PHE A CA 1
ATOM 638 C C . PHE A 1 83 ? 13.540 6.503 -23.281 1.00 96.00 83 PHE A C 1
ATOM 640 O O . PHE A 1 83 ? 13.833 7.266 -24.201 1.00 96.00 83 PHE A O 1
ATOM 647 N N . VAL A 1 84 ? 14.374 5.540 -22.870 1.00 95.62 84 VAL A N 1
ATOM 648 C CA . VAL A 1 84 ? 15.688 5.297 -23.493 1.00 95.62 84 VAL A CA 1
ATOM 649 C C . VAL A 1 84 ? 15.534 4.898 -24.966 1.00 95.62 84 VAL A C 1
ATOM 651 O O . VAL A 1 84 ? 16.251 5.420 -25.819 1.00 95.62 84 VAL A O 1
ATOM 654 N N . ILE A 1 85 ? 14.555 4.046 -25.294 1.00 96.44 85 ILE A N 1
ATOM 655 C CA . ILE A 1 85 ? 14.269 3.640 -26.679 1.00 96.44 85 ILE A CA 1
ATOM 656 C C . ILE A 1 85 ? 13.878 4.840 -27.550 1.00 96.44 85 ILE A C 1
ATOM 658 O O . ILE A 1 85 ? 14.371 4.952 -28.671 1.00 96.44 85 ILE A O 1
ATOM 662 N N . PHE A 1 86 ? 13.069 5.773 -27.040 1.00 96.38 86 PHE A N 1
ATOM 663 C CA . PHE A 1 86 ? 12.765 7.015 -27.760 1.00 96.38 86 PHE A CA 1
ATOM 664 C C . PHE A 1 86 ? 14.019 7.852 -28.037 1.00 96.38 86 PHE A C 1
ATOM 666 O O . PHE A 1 86 ? 14.192 8.335 -29.155 1.00 96.38 86 PHE A O 1
ATOM 673 N N . GLY A 1 87 ? 14.919 7.987 -27.058 1.00 95.62 87 GLY A N 1
ATOM 674 C CA . GLY A 1 87 ? 16.201 8.671 -27.255 1.00 95.62 87 GLY A CA 1
ATOM 675 C C . GLY A 1 87 ? 17.052 8.021 -28.351 1.00 95.62 87 GLY A C 1
ATOM 676 O O . GLY A 1 87 ? 17.582 8.714 -29.218 1.00 95.62 87 GLY A O 1
ATOM 677 N N . MET A 1 88 ? 17.121 6.686 -28.370 1.00 94.19 88 MET A N 1
ATOM 678 C CA . MET A 1 88 ? 17.830 5.940 -29.417 1.00 94.19 88 MET A CA 1
ATOM 679 C C . MET A 1 88 ? 17.177 6.098 -30.796 1.00 94.19 88 MET A C 1
ATOM 681 O O . MET A 1 88 ? 17.884 6.231 -31.794 1.00 94.19 88 MET A O 1
ATOM 685 N N . ALA A 1 89 ? 15.844 6.121 -30.870 1.00 95.81 89 ALA A N 1
ATOM 686 C CA . ALA A 1 89 ? 15.127 6.350 -32.121 1.00 95.81 89 ALA A CA 1
ATOM 687 C C . ALA A 1 89 ? 15.423 7.747 -32.697 1.00 95.81 89 ALA A C 1
ATOM 689 O O . ALA A 1 89 ? 15.682 7.866 -33.895 1.00 95.81 89 ALA A O 1
ATOM 690 N N . LEU A 1 90 ? 15.465 8.783 -31.845 1.00 96.50 90 LEU A N 1
ATOM 691 C CA . LEU A 1 90 ? 15.843 10.149 -32.235 1.00 96.50 90 LEU A CA 1
ATOM 692 C C . LEU A 1 90 ? 17.293 10.231 -32.726 1.00 96.50 90 LEU A C 1
ATOM 694 O O . LEU A 1 90 ? 17.552 10.851 -33.755 1.00 96.50 90 LEU A O 1
ATOM 698 N N . ALA A 1 91 ? 18.227 9.571 -32.036 1.00 93.31 91 ALA A N 1
ATOM 699 C CA . ALA A 1 91 ? 19.616 9.485 -32.485 1.00 93.31 91 ALA A CA 1
ATOM 700 C C . ALA A 1 91 ? 19.726 8.798 -33.858 1.00 93.31 91 ALA A C 1
ATOM 702 O O . ALA A 1 91 ? 20.456 9.266 -34.732 1.00 93.31 91 ALA A O 1
ATOM 703 N N . GLY A 1 92 ? 18.951 7.731 -34.081 1.00 92.31 92 GLY A N 1
ATOM 704 C CA . GLY A 1 92 ? 18.858 7.071 -35.381 1.00 92.31 92 GLY A CA 1
ATOM 705 C C . GLY A 1 92 ? 18.278 7.979 -36.470 1.00 92.31 92 GLY A C 1
ATOM 706 O O . GLY A 1 92 ? 18.777 7.978 -37.591 1.00 92.31 92 GLY A O 1
ATOM 707 N N . ALA A 1 93 ? 17.263 8.788 -36.149 1.00 94.50 93 ALA A N 1
ATOM 708 C CA . ALA A 1 93 ? 16.659 9.729 -37.096 1.00 94.50 93 ALA A CA 1
ATOM 709 C C . ALA A 1 93 ? 17.651 10.819 -37.509 1.00 94.50 93 ALA A C 1
ATOM 711 O O . ALA A 1 93 ? 17.812 11.078 -38.698 1.00 94.50 93 ALA A O 1
ATOM 712 N N . TYR A 1 94 ? 18.382 11.376 -36.542 1.00 95.25 94 TYR A N 1
ATOM 713 C CA . TYR A 1 94 ? 19.472 12.311 -36.804 1.00 95.25 94 TYR A CA 1
ATOM 714 C C . TYR A 1 94 ? 20.569 11.689 -37.683 1.00 95.25 94 TYR A C 1
ATOM 716 O O . TYR A 1 94 ? 21.049 12.330 -38.615 1.00 95.25 94 TYR A O 1
ATOM 724 N N . ALA A 1 95 ? 20.951 10.431 -37.437 1.00 88.44 95 ALA A N 1
ATOM 725 C CA . ALA A 1 95 ? 21.956 9.740 -38.249 1.00 88.44 95 ALA A CA 1
ATOM 726 C C . ALA A 1 95 ? 21.509 9.547 -39.709 1.00 88.44 95 ALA A C 1
ATOM 728 O O . ALA A 1 95 ? 22.333 9.614 -40.619 1.00 88.44 95 ALA A O 1
ATOM 729 N N . VAL A 1 96 ? 20.215 9.326 -39.948 1.00 92.38 96 VAL A N 1
ATOM 730 C CA . VAL A 1 96 ? 19.668 9.255 -41.310 1.00 92.38 96 VAL A CA 1
ATOM 731 C C . VAL A 1 96 ? 19.626 10.638 -41.963 1.00 92.38 96 VAL A C 1
ATOM 733 O O . VAL A 1 96 ? 20.077 10.782 -43.096 1.00 92.38 96 VAL A O 1
ATOM 736 N N . ASP A 1 97 ? 19.136 11.653 -41.248 1.00 94.50 97 ASP A N 1
ATOM 737 C CA . ASP A 1 97 ? 18.996 13.031 -41.747 1.00 94.50 97 ASP A CA 1
ATOM 738 C C . ASP A 1 97 ? 20.347 13.671 -42.110 1.00 94.50 97 ASP A C 1
ATOM 740 O O . ASP A 1 97 ? 20.500 14.296 -43.155 1.00 94.50 97 ASP A O 1
ATOM 744 N N . SER A 1 98 ? 21.373 13.419 -41.296 1.00 92.31 98 SER A N 1
ATOM 745 C CA . SER A 1 98 ? 22.748 13.880 -41.533 1.00 92.31 98 SER A CA 1
ATOM 746 C C . SER A 1 98 ? 23.510 13.084 -42.603 1.00 92.31 98 SER A C 1
ATOM 748 O O . SER A 1 98 ? 24.662 13.402 -42.898 1.00 92.31 98 SER A O 1
ATOM 750 N N . GLY A 1 99 ? 22.907 12.037 -43.178 1.00 87.06 99 GLY A N 1
ATOM 751 C CA . GLY A 1 99 ? 23.547 11.171 -44.172 1.00 87.06 99 GLY A CA 1
ATOM 752 C C . GLY A 1 99 ? 24.585 10.193 -43.604 1.00 87.06 99 GLY A C 1
ATOM 753 O O . GLY A 1 99 ? 25.246 9.500 -44.377 1.00 87.06 99 GLY A O 1
ATOM 754 N N . LEU A 1 100 ? 24.718 10.090 -42.275 1.00 82.19 100 LEU A N 1
ATOM 755 C CA . LEU A 1 100 ? 25.621 9.143 -41.606 1.00 82.19 100 LEU A CA 1
ATOM 756 C C . LEU A 1 100 ? 25.184 7.684 -41.795 1.00 82.19 100 LEU A C 1
ATOM 758 O O . LEU A 1 100 ? 26.020 6.780 -41.800 1.00 82.19 100 LEU A O 1
ATOM 762 N N . MET A 1 101 ? 23.879 7.433 -41.941 1.00 83.25 101 MET A N 1
ATOM 763 C CA . MET A 1 101 ? 23.343 6.090 -42.140 1.00 83.25 101 MET A CA 1
ATOM 764 C C . MET A 1 101 ? 22.222 6.061 -43.178 1.00 83.25 101 MET A C 1
ATOM 766 O O . MET A 1 101 ? 21.305 6.873 -43.163 1.00 83.25 101 MET A O 1
ATOM 770 N N . ALA A 1 102 ? 22.261 5.072 -44.073 1.00 88.06 102 ALA A N 1
ATOM 771 C CA . ALA A 1 102 ? 21.207 4.880 -45.062 1.00 88.06 102 ALA A CA 1
ATOM 772 C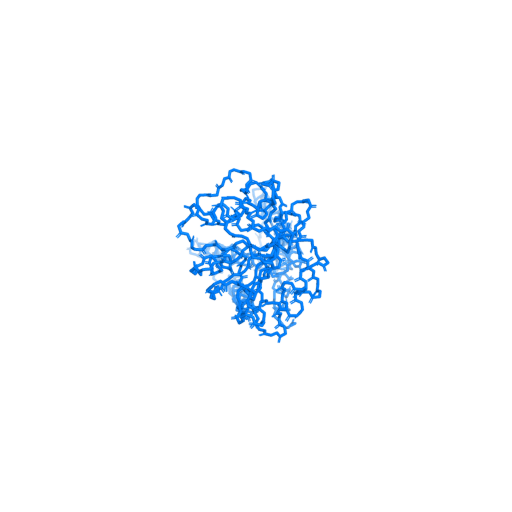 C . ALA A 1 102 ? 19.896 4.434 -44.394 1.00 88.06 102 ALA A C 1
ATOM 774 O O . ALA A 1 102 ? 19.886 3.467 -43.627 1.00 88.06 102 ALA A O 1
ATOM 775 N N . LEU A 1 103 ? 18.781 5.074 -44.760 1.00 89.88 103 LEU A N 1
ATOM 776 C CA . LEU A 1 103 ? 17.449 4.780 -44.220 1.00 89.88 103 LEU A CA 1
ATOM 777 C C . LEU A 1 103 ? 17.099 3.274 -44.213 1.00 89.88 103 LEU A C 1
ATOM 779 O O . LEU A 1 103 ? 16.695 2.785 -43.158 1.00 89.88 103 LEU A O 1
ATOM 783 N N . PRO A 1 104 ? 17.306 2.492 -45.297 1.00 90.69 104 PRO A N 1
ATOM 784 C CA . PRO A 1 104 ? 16.956 1.069 -45.298 1.00 90.69 104 PRO A CA 1
ATOM 785 C C . PRO A 1 104 ? 17.682 0.239 -44.234 1.00 90.69 104 PRO A C 1
ATOM 787 O O . PRO A 1 104 ? 17.140 -0.759 -43.770 1.00 90.69 104 PRO A O 1
ATOM 790 N N . ARG A 1 105 ? 18.886 0.658 -43.818 1.00 86.50 105 ARG A N 1
ATOM 791 C CA . ARG A 1 105 ? 19.654 -0.019 -42.763 1.00 86.50 105 ARG A CA 1
ATOM 792 C C . ARG A 1 105 ? 19.113 0.285 -41.365 1.00 86.50 105 ARG A C 1
ATOM 794 O O . ARG A 1 105 ? 19.294 -0.526 -40.466 1.00 86.50 105 ARG A O 1
ATOM 801 N N . MET A 1 106 ? 18.427 1.416 -41.188 1.00 89.62 106 MET A N 1
ATOM 802 C CA . MET A 1 106 ? 17.846 1.821 -39.905 1.00 89.62 106 MET A CA 1
ATOM 803 C C . MET A 1 106 ? 16.443 1.238 -39.669 1.00 89.62 106 MET A C 1
ATOM 805 O O . MET A 1 106 ? 16.047 1.028 -38.523 1.00 89.62 106 MET A O 1
ATOM 809 N N . ILE A 1 107 ? 15.696 0.926 -40.738 1.00 91.94 107 ILE A N 1
ATOM 810 C CA . ILE A 1 107 ? 14.321 0.402 -40.648 1.00 91.94 107 ILE A CA 1
ATOM 811 C C . ILE A 1 107 ? 14.206 -0.819 -39.713 1.00 91.94 107 ILE A C 1
ATOM 813 O O . ILE A 1 107 ? 13.333 -0.786 -38.844 1.00 91.94 107 ILE A O 1
ATOM 817 N N . PRO A 1 108 ? 15.050 -1.871 -39.806 1.00 92.00 108 PRO A N 1
ATOM 818 C CA . PRO A 1 108 ? 14.940 -3.027 -38.911 1.00 92.00 108 PRO A CA 1
ATOM 819 C C . PRO A 1 108 ? 15.084 -2.654 -37.431 1.00 92.00 108 PRO A C 1
ATOM 821 O O . PRO A 1 108 ? 14.317 -3.133 -36.595 1.00 92.00 108 PRO A O 1
ATOM 824 N N . THR A 1 109 ? 16.013 -1.748 -37.116 1.00 91.44 109 THR A N 1
ATOM 825 C CA . THR A 1 109 ? 16.232 -1.238 -35.758 1.00 91.44 109 THR A CA 1
ATOM 826 C C . THR A 1 109 ? 14.996 -0.512 -35.240 1.00 91.44 109 THR A C 1
ATOM 828 O O . THR A 1 109 ? 14.546 -0.791 -34.131 1.00 91.44 109 THR A O 1
ATOM 831 N N . TRP A 1 110 ? 14.388 0.365 -36.043 1.00 95.69 110 TRP A N 1
ATOM 832 C CA . TRP A 1 110 ? 13.162 1.064 -35.646 1.00 95.69 110 TRP A CA 1
ATOM 833 C C . TRP A 1 110 ? 11.957 0.138 -35.505 1.00 95.69 110 TRP A C 1
ATOM 835 O O . TRP A 1 110 ? 11.165 0.320 -34.584 1.00 95.69 110 TRP A O 1
ATOM 845 N N . VAL A 1 111 ? 11.826 -0.883 -36.356 1.00 96.94 111 VAL A N 1
ATOM 846 C CA . VAL A 1 111 ? 10.773 -1.903 -36.215 1.00 96.94 111 VAL A CA 1
ATOM 847 C C . VAL A 1 111 ? 10.937 -2.659 -34.897 1.00 96.94 111 VAL A C 1
ATOM 849 O O . VAL A 1 111 ? 9.969 -2.824 -34.152 1.00 96.94 111 VAL A O 1
ATOM 852 N N . PHE A 1 112 ? 12.162 -3.071 -34.568 1.00 95.88 112 PHE A N 1
ATOM 853 C CA . PHE A 1 112 ? 12.451 -3.743 -33.305 1.00 95.88 112 PHE A CA 1
ATOM 854 C C . PHE A 1 112 ? 12.207 -2.830 -32.092 1.00 95.88 112 PHE A C 1
ATOM 856 O O . PHE A 1 112 ? 11.565 -3.238 -31.126 1.00 95.88 112 PHE A O 1
ATOM 863 N N . GLN A 1 113 ? 12.636 -1.569 -32.157 1.00 97.25 113 GLN A N 1
ATOM 864 C CA . GLN A 1 113 ? 12.377 -0.572 -31.116 1.00 97.25 113 GLN A CA 1
ATOM 865 C C . GLN A 1 113 ? 10.878 -0.315 -30.923 1.00 97.25 113 GLN A C 1
ATOM 867 O O . GLN A 1 113 ? 10.407 -0.292 -29.787 1.00 97.25 113 GLN A O 1
ATOM 872 N N . ALA A 1 114 ? 10.107 -0.189 -32.006 1.00 97.81 114 ALA A N 1
ATOM 873 C CA . ALA A 1 114 ? 8.656 -0.037 -31.941 1.00 97.81 114 ALA A CA 1
ATOM 874 C C . ALA A 1 114 ? 7.995 -1.257 -31.282 1.00 97.81 114 ALA A C 1
ATOM 876 O O . ALA A 1 114 ? 7.129 -1.098 -30.419 1.00 97.81 114 ALA A O 1
ATOM 877 N N . PHE A 1 115 ? 8.446 -2.470 -31.617 1.00 98.00 115 PHE A N 1
ATOM 878 C CA . PHE A 1 115 ? 8.005 -3.693 -30.947 1.00 98.00 115 PHE A CA 1
ATOM 879 C C . PHE A 1 115 ? 8.278 -3.652 -29.435 1.00 98.00 115 PHE A C 1
ATOM 881 O O . PHE A 1 115 ? 7.367 -3.925 -28.651 1.00 98.00 115 PHE A O 1
ATOM 888 N N . LEU A 1 116 ? 9.486 -3.266 -29.010 1.00 97.75 116 LEU A N 1
ATOM 889 C CA . LEU A 1 116 ? 9.828 -3.156 -27.588 1.00 97.75 116 LEU A CA 1
ATOM 890 C C . LEU A 1 116 ? 8.976 -2.104 -26.872 1.00 97.75 116 LEU A C 1
ATOM 892 O O . LEU A 1 116 ? 8.475 -2.369 -25.780 1.00 97.75 116 LEU A O 1
ATOM 896 N N . VAL A 1 117 ? 8.751 -0.941 -27.492 1.00 98.06 117 VAL A N 1
ATOM 897 C CA . VAL A 1 117 ? 7.883 0.108 -26.935 1.00 98.06 117 VAL A CA 1
ATOM 898 C C . VAL A 1 117 ? 6.465 -0.413 -26.728 1.00 98.06 117 VAL A C 1
ATOM 900 O O . VAL A 1 117 ? 5.901 -0.224 -25.645 1.00 98.06 117 VAL A O 1
ATOM 903 N N . VAL A 1 118 ? 5.899 -1.101 -27.723 1.00 97.62 118 VAL A N 1
ATOM 904 C CA . VAL A 1 118 ? 4.560 -1.699 -27.625 1.00 97.62 118 VAL A CA 1
ATOM 905 C C . VAL A 1 118 ? 4.525 -2.750 -26.520 1.00 97.62 118 VAL A C 1
ATOM 907 O O . VAL A 1 118 ? 3.657 -2.684 -25.651 1.00 97.62 118 VAL A O 1
ATOM 910 N N . LEU A 1 119 ? 5.485 -3.678 -26.501 1.00 97.12 119 LEU A N 1
ATOM 911 C CA . LEU A 1 119 ? 5.567 -4.745 -25.505 1.00 97.12 119 LEU A CA 1
ATOM 912 C C . LEU A 1 119 ? 5.676 -4.183 -24.080 1.00 97.12 119 LEU A C 1
ATOM 914 O O . LEU A 1 119 ? 4.925 -4.591 -23.196 1.00 97.12 119 LEU A O 1
ATOM 918 N N . PHE A 1 120 ? 6.588 -3.241 -23.845 1.00 97.31 120 PHE A N 1
ATOM 919 C CA . PHE A 1 120 ? 6.839 -2.674 -22.519 1.00 97.31 120 PHE A CA 1
ATOM 920 C C . PHE A 1 120 ? 5.677 -1.813 -22.033 1.00 97.31 120 PHE A C 1
ATOM 922 O O . PHE A 1 120 ? 5.266 -1.943 -20.877 1.00 97.31 120 PHE A O 1
ATOM 929 N N . SER A 1 121 ? 5.099 -0.991 -22.912 1.00 95.62 121 SER A N 1
ATOM 930 C CA . SER A 1 121 ? 3.931 -0.170 -22.576 1.00 95.62 121 SER A CA 1
ATOM 931 C C . SER A 1 121 ? 2.715 -1.045 -22.271 1.00 95.62 121 SER A C 1
ATOM 933 O O . SER A 1 121 ? 2.039 -0.837 -21.261 1.00 95.62 121 SER A O 1
ATOM 935 N N . TYR A 1 122 ? 2.482 -2.078 -23.088 1.00 94.88 122 TYR A N 1
ATOM 936 C CA . TYR A 1 122 ? 1.414 -3.050 -22.875 1.00 94.88 122 TYR A CA 1
ATOM 937 C C . TYR A 1 122 ? 1.575 -3.784 -21.540 1.00 94.88 122 TYR A C 1
ATOM 939 O O . TYR A 1 122 ? 0.658 -3.770 -20.717 1.00 94.88 122 TYR A O 1
ATOM 947 N N . SER A 1 123 ? 2.749 -4.368 -21.279 1.00 94.38 123 SER A N 1
ATOM 948 C CA . SER A 1 123 ? 3.040 -5.073 -20.026 1.00 94.38 123 SER A CA 1
ATOM 949 C C . SER A 1 123 ? 2.893 -4.165 -18.803 1.00 94.38 123 SER A C 1
ATOM 951 O O . SER A 1 123 ? 2.323 -4.578 -17.788 1.00 94.38 123 SER A O 1
ATOM 953 N N . TYR A 1 124 ? 3.341 -2.908 -18.896 1.00 93.69 124 TYR A N 1
ATOM 954 C CA . TYR A 1 124 ? 3.186 -1.927 -17.826 1.00 93.69 124 TYR A CA 1
ATOM 955 C C . TYR A 1 124 ? 1.708 -1.623 -17.540 1.00 93.69 124 TYR A C 1
ATOM 957 O O . TYR A 1 124 ? 1.259 -1.801 -16.403 1.00 93.69 124 TYR A O 1
ATOM 965 N N . TRP A 1 125 ? 0.927 -1.213 -18.544 1.00 91.12 125 TRP A N 1
ATOM 966 C CA . TRP A 1 125 ? -0.484 -0.860 -18.345 1.00 91.12 125 TRP A CA 1
ATOM 967 C C . TRP A 1 125 ? -1.330 -2.041 -17.898 1.00 91.12 125 TRP A C 1
ATOM 969 O O . TRP A 1 125 ? -2.133 -1.902 -16.974 1.00 91.12 125 TRP A O 1
ATOM 979 N N . ARG A 1 126 ? -1.100 -3.214 -18.486 1.00 88.94 126 ARG A N 1
ATOM 980 C CA . ARG A 1 126 ? -1.793 -4.442 -18.114 1.00 88.94 126 ARG A CA 1
ATOM 981 C C . ARG A 1 126 ? -1.531 -4.811 -16.650 1.00 88.94 126 ARG A C 1
ATOM 983 O O . ARG A 1 126 ? -2.469 -5.078 -15.901 1.00 88.94 126 ARG A O 1
ATOM 990 N N . SER A 1 127 ? -0.277 -4.721 -16.197 1.00 86.81 127 SER A N 1
ATOM 991 C CA . SER A 1 127 ? 0.055 -4.958 -14.786 1.00 86.81 127 SER A CA 1
ATOM 992 C C . SER A 1 127 ? -0.581 -3.938 -13.839 1.00 86.81 127 SER A C 1
ATOM 994 O O . SER A 1 127 ? -0.996 -4.293 -12.737 1.00 86.81 127 SER A O 1
ATOM 996 N N . ARG A 1 128 ? -0.703 -2.674 -14.265 1.00 82.56 128 ARG A N 1
ATOM 997 C CA . ARG A 1 128 ? -1.343 -1.618 -13.475 1.00 82.56 128 ARG A CA 1
ATOM 998 C C . ARG A 1 128 ? -2.842 -1.869 -13.321 1.00 82.56 128 ARG A C 1
ATOM 1000 O O . ARG A 1 128 ? -3.349 -1.736 -12.213 1.00 82.56 128 ARG A O 1
ATOM 1007 N N . ALA A 1 129 ? -3.522 -2.266 -14.396 1.00 74.81 129 ALA A N 1
ATOM 1008 C CA . ALA A 1 129 ? -4.936 -2.638 -14.362 1.00 74.81 129 ALA A CA 1
ATOM 1009 C C . ALA A 1 129 ? -5.182 -3.844 -13.439 1.00 74.81 129 ALA A C 1
ATOM 1011 O O . ALA A 1 129 ? -6.092 -3.815 -12.619 1.00 74.81 129 ALA A O 1
ATOM 1012 N N . ALA A 1 130 ? -4.313 -4.858 -13.493 1.00 69.31 130 ALA A N 1
ATOM 1013 C CA . ALA A 1 130 ? -4.397 -6.025 -12.617 1.00 69.31 130 ALA A CA 1
ATOM 1014 C C . ALA A 1 130 ? -4.167 -5.696 -11.130 1.00 69.31 130 ALA A C 1
ATOM 1016 O O . ALA A 1 130 ? -4.781 -6.307 -10.259 1.00 69.31 130 ALA A O 1
ATOM 1017 N N . VAL A 1 131 ? -3.283 -4.739 -10.826 1.00 68.50 131 VAL A N 1
ATOM 1018 C CA . VAL A 1 131 ? -3.066 -4.253 -9.453 1.00 68.50 131 VAL A CA 1
ATOM 1019 C C . VAL A 1 131 ? -4.254 -3.424 -8.966 1.00 68.50 131 VAL A C 1
ATOM 1021 O O . VAL A 1 131 ? -4.663 -3.597 -7.825 1.00 68.50 131 VAL A O 1
ATOM 1024 N N . ALA A 1 132 ? -4.829 -2.573 -9.819 1.00 64.75 132 ALA A N 1
ATOM 1025 C CA . ALA A 1 132 ? -6.007 -1.777 -9.479 1.00 64.75 132 ALA A CA 1
ATOM 1026 C C . ALA A 1 132 ? -7.237 -2.659 -9.204 1.00 64.75 132 ALA A C 1
ATOM 1028 O O . ALA A 1 132 ? -7.858 -2.513 -8.160 1.00 64.75 132 ALA A O 1
ATOM 1029 N N . ALA A 1 133 ? -7.513 -3.646 -10.064 1.00 60.53 133 ALA A N 1
ATOM 1030 C CA . ALA A 1 133 ? -8.618 -4.592 -9.880 1.00 60.53 133 ALA A CA 1
ATOM 1031 C C . ALA A 1 133 ? -8.462 -5.481 -8.630 1.00 60.53 133 ALA A C 1
ATOM 1033 O O . ALA A 1 133 ? -9.444 -5.966 -8.085 1.00 60.53 133 ALA A O 1
ATOM 1034 N N . LYS A 1 134 ? -7.228 -5.706 -8.157 1.00 57.81 134 LYS A N 1
ATOM 1035 C CA . LYS A 1 134 ? -6.963 -6.434 -6.905 1.00 57.81 134 LYS A CA 1
ATOM 1036 C C . LYS A 1 134 ? -7.103 -5.548 -5.654 1.00 57.81 134 LYS A C 1
ATOM 1038 O O . LYS A 1 134 ? -7.181 -6.088 -4.558 1.00 57.81 134 LYS A O 1
ATOM 1043 N N . GLY A 1 135 ? -7.098 -4.223 -5.817 1.00 50.88 135 GLY A N 1
ATOM 1044 C CA . GLY A 1 135 ? -7.267 -3.239 -4.741 1.00 50.88 135 GLY A CA 1
ATOM 1045 C C . GLY A 1 135 ? -8.708 -2.750 -4.548 1.00 50.88 135 GLY A C 1
ATOM 1046 O O . GLY A 1 135 ? -8.973 -2.013 -3.602 1.00 50.88 135 GLY A O 1
ATOM 1047 N N . GLU A 1 136 ? -9.647 -3.142 -5.415 1.00 44.28 136 GLU A N 1
ATOM 1048 C CA . GLU A 1 136 ? -11.080 -2.933 -5.184 1.00 44.28 136 GLU A CA 1
ATOM 1049 C C . GLU A 1 136 ? -11.533 -3.861 -4.045 1.00 44.28 136 GLU A C 1
ATOM 1051 O O . GLU A 1 136 ? -11.696 -5.064 -4.229 1.00 44.28 136 GLU A O 1
ATOM 1056 N N . GLY A 1 137 ? -11.655 -3.295 -2.840 1.00 53.88 137 GLY A N 1
ATOM 1057 C CA . GLY A 1 137 ? -11.945 -4.018 -1.595 1.00 53.88 137 GLY A CA 1
ATOM 1058 C C . GLY A 1 137 ? -10.871 -3.875 -0.513 1.00 53.88 137 GLY A C 1
ATOM 1059 O O . GLY A 1 137 ? -11.058 -4.392 0.583 1.00 53.88 137 GLY A O 1
ATOM 1060 N N . THR A 1 138 ? -9.767 -3.169 -0.786 1.00 58.44 138 THR A N 1
ATOM 1061 C CA . THR A 1 138 ? -8.709 -2.928 0.201 1.00 58.44 138 THR A CA 1
ATOM 1062 C C . THR A 1 138 ? -8.399 -1.449 0.368 1.00 58.44 138 THR A C 1
ATOM 1064 O O . THR A 1 138 ? -7.783 -0.805 -0.481 1.00 58.44 138 THR A O 1
ATOM 1067 N N . THR A 1 139 ? -8.793 -0.900 1.514 1.00 77.31 139 THR A N 1
ATOM 1068 C CA . THR A 1 139 ? -8.556 0.499 1.874 1.00 77.31 139 THR A CA 1
ATOM 1069 C C . THR A 1 139 ? -7.234 0.623 2.636 1.00 77.31 139 THR A C 1
ATOM 1071 O O . THR A 1 139 ? -6.871 -0.230 3.448 1.00 77.31 139 THR A O 1
ATOM 1074 N N . THR A 1 140 ? -6.472 1.694 2.388 1.00 87.56 140 THR A N 1
ATOM 1075 C CA . THR A 1 140 ? -5.256 1.973 3.176 1.00 87.56 140 THR A CA 1
ATOM 1076 C C . THR A 1 140 ? -5.615 2.230 4.642 1.00 87.56 140 THR A C 1
ATOM 1078 O O . THR A 1 140 ? -6.666 2.803 4.923 1.00 87.56 140 THR A O 1
ATOM 1081 N N . LEU A 1 141 ? -4.722 1.917 5.589 1.00 88.94 141 LEU A N 1
ATOM 1082 C CA . LEU A 1 141 ? -4.957 2.234 7.008 1.00 88.94 141 LEU A CA 1
ATOM 1083 C C . LEU A 1 141 ? -5.277 3.720 7.238 1.00 88.94 141 LEU A C 1
ATOM 1085 O O . LEU A 1 141 ? -6.101 4.045 8.082 1.00 88.94 141 LEU A O 1
ATOM 1089 N N . ALA A 1 142 ? -4.655 4.633 6.487 1.00 88.00 142 ALA A N 1
ATOM 1090 C CA . ALA A 1 142 ? -4.919 6.063 6.627 1.00 88.00 142 ALA A CA 1
ATOM 1091 C C . ALA A 1 142 ? -6.352 6.439 6.218 1.00 88.00 142 ALA A C 1
ATOM 1093 O O . ALA A 1 142 ? -7.001 7.198 6.934 1.00 88.00 142 ALA A O 1
ATOM 1094 N N . ALA A 1 143 ? -6.844 5.894 5.104 1.00 89.06 143 ALA A N 1
ATOM 1095 C CA . ALA A 1 143 ? -8.213 6.121 4.652 1.00 89.06 143 ALA A CA 1
ATOM 1096 C C . ALA A 1 143 ? -9.230 5.431 5.575 1.00 89.06 143 ALA A C 1
ATOM 1098 O O . ALA A 1 143 ? -10.202 6.060 5.978 1.00 89.06 143 ALA A O 1
ATOM 1099 N N . ALA A 1 144 ? -8.949 4.200 6.010 1.00 92.56 144 ALA A N 1
ATOM 1100 C CA . ALA A 1 144 ? -9.805 3.488 6.952 1.00 92.56 144 ALA A CA 1
ATOM 1101 C C . ALA A 1 144 ? -9.894 4.206 8.309 1.00 92.56 144 ALA A C 1
ATOM 1103 O O . ALA A 1 144 ? -10.970 4.346 8.882 1.00 92.56 144 ALA A O 1
ATOM 1104 N N . ALA A 1 145 ? -8.766 4.725 8.803 1.00 93.88 145 ALA A N 1
ATOM 1105 C CA . ALA A 1 145 ? -8.731 5.544 10.007 1.00 93.88 145 ALA A CA 1
ATOM 1106 C C . ALA A 1 145 ? -9.536 6.837 9.842 1.00 93.88 145 ALA A C 1
ATOM 1108 O O . ALA A 1 145 ? -10.231 7.227 10.773 1.00 93.88 145 ALA A O 1
ATOM 1109 N N . ALA A 1 146 ? -9.457 7.504 8.687 1.00 92.31 146 ALA A N 1
ATOM 1110 C CA . ALA A 1 146 ? -10.249 8.702 8.419 1.00 92.31 146 ALA A CA 1
ATOM 1111 C C . ALA A 1 146 ? -11.755 8.396 8.404 1.00 92.31 146 ALA A C 1
ATOM 1113 O O . ALA A 1 146 ? -12.522 9.146 9.001 1.00 92.31 146 ALA A O 1
ATOM 1114 N N . GLU A 1 147 ? -12.166 7.279 7.798 1.00 94.31 147 GLU A N 1
ATOM 1115 C CA . GLU A 1 147 ? -13.559 6.824 7.790 1.00 94.31 147 GLU A CA 1
ATOM 1116 C C . GLU A 1 147 ? -14.061 6.500 9.205 1.00 94.31 147 GLU A C 1
ATOM 1118 O O . GLU A 1 147 ? -15.080 7.038 9.640 1.00 94.31 147 GLU A O 1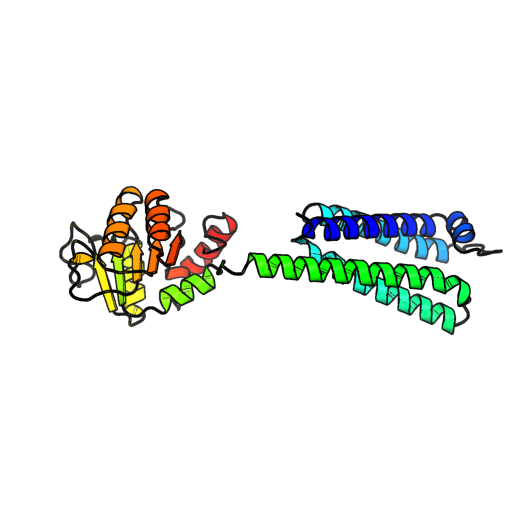
ATOM 1123 N N . PHE A 1 148 ? -13.311 5.708 9.974 1.00 95.94 148 PHE A N 1
ATOM 1124 C CA . PHE A 1 148 ? -13.654 5.399 11.365 1.00 95.94 148 PHE A CA 1
ATOM 1125 C C . PHE A 1 148 ? -13.720 6.663 12.232 1.00 95.94 148 PHE A C 1
ATOM 1127 O O . PHE A 1 148 ? -14.631 6.845 13.034 1.00 95.94 148 PHE A O 1
ATOM 1134 N N . LEU A 1 149 ? -12.757 7.572 12.072 1.00 94.94 149 LEU A N 1
ATOM 1135 C CA . LEU A 1 149 ? -12.736 8.837 12.798 1.00 94.94 149 LEU A CA 1
ATOM 1136 C C . LEU A 1 149 ? -13.754 9.843 12.243 1.00 94.94 149 LEU A C 1
ATOM 1138 O O . LEU A 1 149 ? -13.906 10.906 12.825 1.00 94.94 149 LEU A O 1
ATOM 1142 N N . SER A 1 150 ? -14.479 9.569 11.162 1.00 94.00 150 SER A N 1
ATOM 1143 C CA . SER A 1 150 ? -15.573 10.447 10.719 1.00 94.00 150 SER A CA 1
ATOM 1144 C C . SER A 1 150 ? -16.876 10.215 11.492 1.00 94.00 150 SER A C 1
ATOM 1146 O O . SER A 1 150 ? -17.761 11.065 11.448 1.00 94.00 150 SER A O 1
ATOM 1148 N N . GLN A 1 151 ? -16.967 9.116 12.250 1.00 94.69 151 GLN A N 1
ATOM 1149 C CA . GLN A 1 151 ? -18.141 8.778 13.055 1.00 94.69 151 GLN A CA 1
ATOM 1150 C C . GLN A 1 151 ? -18.387 9.806 14.175 1.00 94.69 151 GLN A C 1
ATOM 1152 O O . GLN A 1 151 ? -17.469 10.527 14.580 1.00 94.69 151 GLN A O 1
ATOM 1157 N N . GLY A 1 152 ? -19.628 9.906 14.662 1.00 88.06 152 GLY A N 1
ATOM 1158 C CA . GLY A 1 152 ? -20.043 10.955 15.599 1.00 88.06 152 GLY A CA 1
ATOM 1159 C C . GLY A 1 152 ? -19.812 10.588 17.064 1.00 88.06 152 GLY A C 1
ATOM 1160 O O . GLY A 1 152 ? -19.165 11.336 17.805 1.00 88.06 152 GLY A O 1
ATOM 1161 N N . ARG A 1 153 ? -20.332 9.429 17.477 1.00 96.88 153 ARG A N 1
ATOM 1162 C CA . ARG A 1 153 ? -20.361 8.968 18.871 1.00 96.88 153 ARG A CA 1
ATOM 1163 C C . ARG A 1 153 ? -19.471 7.752 19.065 1.00 96.88 153 ARG A C 1
ATOM 1165 O O . ARG A 1 153 ? -19.610 6.754 18.360 1.00 96.88 153 ARG A O 1
ATOM 1172 N N . PHE A 1 154 ? -18.596 7.814 20.061 1.00 98.38 154 PHE A N 1
ATOM 1173 C CA . PHE A 1 154 ? -17.626 6.759 20.334 1.00 98.38 154 PHE A CA 1
ATOM 1174 C C . PHE A 1 154 ? -17.860 6.118 21.691 1.00 98.38 154 PHE A C 1
ATOM 1176 O O . PHE A 1 154 ? -18.222 6.791 22.654 1.00 98.38 154 PHE A O 1
ATOM 1183 N N . ALA A 1 155 ? -17.527 4.837 21.798 1.00 98.50 155 ALA A N 1
ATOM 1184 C CA . ALA A 1 155 ? -17.156 4.244 23.072 1.00 98.50 155 ALA A CA 1
ATOM 1185 C C . ALA A 1 155 ? -15.686 3.811 23.055 1.00 98.50 155 ALA A C 1
ATOM 1187 O O . ALA A 1 155 ? -15.172 3.325 22.045 1.00 98.50 155 ALA A O 1
ATOM 1188 N N . VAL A 1 156 ? -15.007 3.970 24.189 1.00 98.50 156 VAL A N 1
ATOM 1189 C CA . VAL A 1 156 ? -13.664 3.427 24.409 1.00 98.50 156 VAL A CA 1
ATOM 1190 C C . VAL A 1 156 ? -13.759 2.351 25.480 1.00 98.50 156 VAL A C 1
ATOM 1192 O O . VAL A 1 156 ? -14.153 2.624 26.616 1.00 98.50 156 VAL A O 1
ATOM 1195 N N . ALA A 1 157 ? -13.416 1.119 25.115 1.00 98.25 157 ALA A N 1
ATOM 1196 C CA . ALA A 1 157 ? -13.410 -0.020 26.022 1.00 98.25 157 ALA A CA 1
ATOM 1197 C C . ALA A 1 157 ? -12.030 -0.238 26.634 1.00 98.25 157 ALA A C 1
ATOM 1199 O O . ALA A 1 157 ? -11.033 -0.316 25.915 1.00 98.25 157 ALA A O 1
ATOM 1200 N N . GLY A 1 158 ? -11.986 -0.364 27.963 1.00 95.75 158 GLY A N 1
ATOM 1201 C CA . GLY A 1 158 ? -10.749 -0.562 28.725 1.00 95.75 158 GLY A CA 1
ATOM 1202 C C . GLY A 1 158 ? -10.215 0.691 29.419 1.00 95.75 158 GLY A C 1
ATOM 1203 O O . GLY A 1 158 ? -9.069 0.690 29.865 1.00 95.75 158 GLY A O 1
ATOM 1204 N N . VAL A 1 159 ? -11.016 1.757 29.532 1.00 96.69 159 VAL A N 1
ATOM 1205 C CA . VAL A 1 159 ? -10.601 2.992 30.222 1.00 96.69 159 VAL A CA 1
ATOM 1206 C C . VAL A 1 159 ? -10.362 2.694 31.705 1.00 96.69 159 VAL A C 1
ATOM 1208 O O . VAL A 1 159 ? -11.229 2.165 32.397 1.00 96.69 159 VAL A O 1
ATOM 1211 N N . SER A 1 160 ? -9.167 2.995 32.210 1.00 94.12 160 SER A N 1
ATOM 1212 C CA . SER A 1 160 ? -8.733 2.592 33.552 1.00 94.12 160 SER A CA 1
ATOM 1213 C C . SER A 1 160 ? -8.890 3.712 34.580 1.00 94.12 160 SER A C 1
ATOM 1215 O O . SE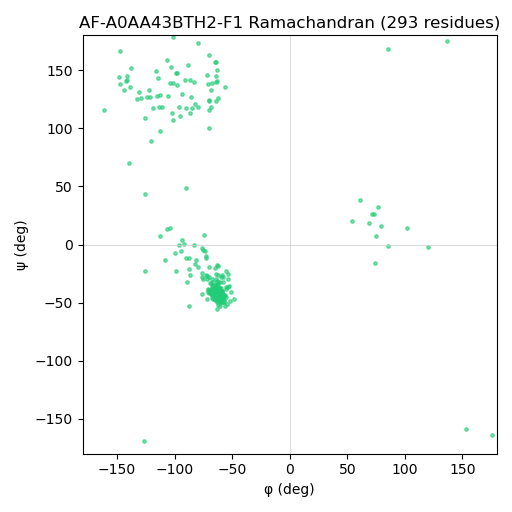R A 1 160 ? -8.640 4.878 34.284 1.00 94.12 160 SER A O 1
ATOM 1217 N N . ARG A 1 161 ? -9.186 3.355 35.836 1.00 92.69 161 ARG A N 1
ATOM 1218 C CA . ARG A 1 161 ? -9.176 4.291 36.981 1.00 92.69 161 ARG A CA 1
ATOM 1219 C C . ARG A 1 161 ? -7.796 4.893 37.250 1.00 92.69 161 ARG A C 1
ATOM 1221 O O . ARG A 1 161 ? -7.702 5.982 37.796 1.00 92.69 161 ARG A O 1
ATOM 1228 N N . ALA A 1 162 ? -6.729 4.192 36.862 1.00 90.25 162 ALA A N 1
ATOM 1229 C CA . ALA A 1 162 ? -5.357 4.658 37.056 1.00 90.25 162 ALA A CA 1
ATOM 1230 C C . ALA A 1 162 ? -4.962 5.812 36.111 1.00 90.25 162 ALA A C 1
ATOM 1232 O O . ALA A 1 162 ? -3.878 6.368 36.260 1.00 90.25 162 ALA A O 1
ATOM 1233 N N . GLY A 1 163 ? -5.781 6.145 35.101 1.00 88.12 163 GLY A N 1
ATOM 1234 C CA . GLY A 1 163 ? -5.591 7.316 34.226 1.00 88.12 163 GLY A CA 1
ATOM 1235 C C . GLY A 1 163 ? -4.460 7.225 33.184 1.00 88.12 163 GLY A C 1
ATOM 1236 O O . GLY A 1 163 ? -4.429 8.005 32.229 1.00 88.12 163 GLY A O 1
ATOM 1237 N N . ASN A 1 164 ? -3.543 6.267 33.345 1.00 87.62 164 ASN A N 1
ATOM 1238 C CA . ASN A 1 164 ? -2.325 6.107 32.539 1.00 87.62 164 ASN A CA 1
ATOM 1239 C C . ASN A 1 164 ? -2.524 5.260 31.266 1.00 87.62 164 ASN A C 1
ATOM 1241 O O . ASN A 1 164 ? -1.746 5.386 30.328 1.00 87.62 164 ASN A O 1
ATOM 1245 N N . SER A 1 165 ? -3.563 4.424 31.189 1.00 91.94 165 SER A N 1
ATOM 1246 C CA . SER A 1 165 ? -3.648 3.426 30.114 1.00 91.94 165 SER A CA 1
ATOM 1247 C C . SER A 1 165 ? -3.785 4.046 28.708 1.00 91.94 165 SER A C 1
ATOM 1249 O O . SER A 1 165 ? -4.314 5.157 28.570 1.00 91.94 165 SER A O 1
ATOM 1251 N N . PRO A 1 166 ? -3.411 3.312 27.639 1.00 93.44 166 PRO A N 1
ATOM 1252 C CA . PRO A 1 166 ? -3.663 3.744 26.263 1.00 93.44 166 PRO A CA 1
ATOM 1253 C C . PRO A 1 166 ? -5.132 4.106 26.004 1.00 93.44 166 PRO A C 1
ATOM 1255 O O . PRO A 1 166 ? -5.414 5.071 25.296 1.00 93.44 166 PRO A O 1
ATOM 1258 N N . ALA A 1 167 ? -6.071 3.389 26.632 1.00 96.19 167 ALA A N 1
ATOM 1259 C CA . ALA A 1 167 ? -7.497 3.684 26.546 1.00 96.19 167 ALA A CA 1
ATOM 1260 C C . ALA A 1 167 ? -7.838 5.078 27.104 1.00 96.19 167 ALA A C 1
ATOM 1262 O O . ALA A 1 167 ? -8.596 5.813 26.478 1.00 96.19 167 ALA A O 1
ATOM 1263 N N . ASN A 1 168 ? -7.241 5.479 28.235 1.00 97.25 168 ASN A N 1
ATOM 1264 C CA . ASN A 1 168 ? -7.442 6.810 28.823 1.00 97.25 168 ASN A CA 1
ATOM 1265 C C . ASN A 1 168 ? -6.916 7.920 27.900 1.00 97.25 168 ASN A C 1
ATOM 1267 O O . ASN A 1 168 ? -7.579 8.938 27.712 1.00 97.25 168 ASN A O 1
ATOM 1271 N N . LEU A 1 169 ? -5.745 7.715 27.287 1.00 95.25 169 LEU A N 1
ATOM 1272 C CA . LEU A 1 169 ? -5.166 8.674 26.340 1.00 95.25 169 LEU A CA 1
ATOM 1273 C C . LEU A 1 169 ? -6.042 8.848 25.093 1.00 95.25 169 LEU A C 1
ATOM 1275 O O . LEU A 1 169 ? -6.296 9.976 24.671 1.00 95.25 169 LEU A O 1
ATOM 1279 N N . ILE A 1 170 ? -6.538 7.742 24.529 1.00 96.50 170 ILE A N 1
ATOM 1280 C CA . ILE A 1 170 ? -7.455 7.767 23.383 1.00 96.50 170 ILE A CA 1
ATOM 1281 C C . ILE A 1 170 ? -8.771 8.457 23.762 1.00 96.50 170 ILE A C 1
ATOM 1283 O O . ILE A 1 170 ? -9.240 9.312 23.013 1.00 96.50 170 ILE A O 1
ATOM 1287 N N . TYR A 1 171 ? -9.338 8.121 24.926 1.00 97.88 171 TYR A N 1
ATOM 1288 C CA . TYR A 1 171 ? -10.575 8.707 25.442 1.00 97.88 171 TYR A CA 1
ATOM 1289 C C . TYR A 1 171 ? -10.480 10.233 25.552 1.00 97.88 171 TYR A C 1
ATOM 1291 O O . TYR A 1 171 ? -11.291 10.942 24.953 1.00 97.88 171 TYR A O 1
ATOM 1299 N N . ARG A 1 172 ? -9.441 10.744 26.231 1.00 96.62 172 ARG A N 1
ATOM 1300 C CA . ARG A 1 172 ? -9.198 12.188 26.365 1.00 96.62 172 ARG A CA 1
ATOM 1301 C C . ARG A 1 172 ? -9.052 12.866 25.009 1.00 96.62 172 ARG A C 1
ATOM 1303 O O . ARG A 1 172 ? -9.754 13.834 24.742 1.00 96.62 172 ARG A O 1
ATOM 1310 N N . LYS A 1 173 ? -8.222 12.318 24.115 1.00 95.44 173 LYS A N 1
ATOM 1311 C CA . LYS A 1 173 ? -7.971 12.932 22.802 1.00 95.44 173 LYS A CA 1
ATOM 1312 C C . LYS A 1 173 ? -9.222 12.975 21.918 1.00 95.44 173 LYS A C 1
ATOM 1314 O O . LYS A 1 173 ? -9.418 13.938 21.180 1.00 95.44 173 LYS A O 1
ATOM 1319 N N . LEU A 1 174 ? -10.081 11.953 21.976 1.00 95.94 174 LEU A N 1
ATOM 1320 C CA . LEU A 1 174 ? -11.363 11.968 21.264 1.00 95.94 174 LEU A CA 1
ATOM 1321 C C . LEU A 1 174 ? -12.305 13.047 21.825 1.00 95.94 174 LEU A C 1
ATOM 1323 O O . LEU A 1 174 ? -12.921 13.763 21.034 1.00 95.94 174 LEU A O 1
ATOM 1327 N N . LYS A 1 175 ? -12.375 13.203 23.156 1.00 95.06 175 LYS A N 1
ATOM 1328 C CA . LYS A 1 175 ? -13.170 14.258 23.810 1.00 95.06 175 LYS A CA 1
ATOM 1329 C C . LYS A 1 175 ? -12.648 15.662 23.511 1.00 95.06 175 LYS A C 1
ATOM 1331 O O . LYS A 1 175 ? -13.433 16.535 23.164 1.00 95.06 175 LYS A O 1
ATOM 1336 N N . GLU A 1 176 ? -11.336 15.872 23.594 1.00 93.12 176 GLU A N 1
ATOM 1337 C CA . GLU A 1 176 ? -10.674 17.133 23.225 1.00 93.12 176 GLU A CA 1
ATOM 1338 C C . GLU A 1 176 ? -10.957 17.516 21.765 1.00 93.12 176 GLU A C 1
ATOM 1340 O O . GLU A 1 176 ? -11.089 18.694 21.443 1.00 93.12 176 GLU A O 1
ATOM 1345 N N . GLY A 1 177 ? -11.121 16.520 20.887 1.00 89.06 177 GLY A N 1
ATOM 1346 C CA . GLY A 1 177 ? -11.558 16.697 19.501 1.00 89.06 177 GLY A CA 1
ATOM 1347 C C . GLY A 1 177 ? -13.047 17.022 19.320 1.00 89.06 177 GLY A C 1
ATOM 1348 O O . GLY A 1 177 ? -13.519 17.005 18.185 1.00 89.06 177 GLY A O 1
ATOM 1349 N N . GLY A 1 178 ? -13.794 17.276 20.399 1.00 90.19 178 GLY A N 1
ATOM 1350 C CA . GLY A 1 178 ? -15.201 17.686 20.366 1.00 90.19 178 GLY A CA 1
ATOM 1351 C C . GLY A 1 178 ? -16.205 16.554 20.129 1.00 90.19 178 GLY A C 1
ATOM 1352 O O . GLY A 1 178 ? -17.349 16.823 19.772 1.00 90.19 178 GLY A O 1
ATOM 1353 N N . ARG A 1 179 ? -15.800 15.290 20.293 1.00 92.62 179 ARG A N 1
ATOM 1354 C CA . ARG A 1 179 ? -16.678 14.127 20.079 1.00 92.62 179 ARG A CA 1
ATOM 1355 C C . ARG A 1 179 ? -17.439 13.761 21.345 1.00 92.62 179 ARG A C 1
ATOM 1357 O O . ARG A 1 179 ? -16.948 13.957 22.456 1.00 92.62 179 ARG A O 1
ATOM 1364 N N . GLN A 1 180 ? -18.596 13.130 21.169 1.00 96.19 180 GLN A N 1
ATOM 1365 C CA . GLN A 1 180 ? -19.290 12.455 22.262 1.00 96.19 180 GLN A CA 1
ATOM 1366 C C . GLN A 1 180 ? -18.622 11.094 22.497 1.00 96.19 180 GLN A C 1
ATOM 1368 O O . GLN A 1 180 ? -18.579 10.261 21.590 1.00 96.19 180 GLN A O 1
ATOM 1373 N N . VAL A 1 181 ? -18.059 10.883 23.690 1.00 98.00 181 VAL A N 1
ATOM 1374 C CA . VAL A 1 181 ? -17.274 9.680 24.003 1.00 98.00 181 VAL A CA 1
ATOM 1375 C C . VAL A 1 181 ? -17.705 9.084 25.337 1.00 98.00 181 VAL A C 1
ATOM 1377 O O . VAL A 1 181 ? -17.645 9.749 26.372 1.00 98.00 181 VAL A O 1
ATOM 1380 N N . PHE A 1 182 ? -18.064 7.805 25.322 1.00 98.38 182 PHE A N 1
ATOM 1381 C CA . PHE A 1 182 ? -18.413 7.031 26.509 1.00 98.38 182 PHE A CA 1
ATOM 1382 C C . PHE A 1 182 ? -17.271 6.094 26.907 1.00 98.38 182 PHE A C 1
ATOM 1384 O O . PHE A 1 182 ? -16.619 5.482 26.058 1.00 98.38 182 PHE A O 1
ATOM 1391 N N . ALA A 1 183 ? -17.011 5.978 28.205 1.00 98.12 183 ALA A N 1
ATOM 1392 C CA . ALA A 1 183 ? -16.006 5.065 28.729 1.00 98.12 183 ALA A CA 1
ATOM 1393 C C . ALA A 1 183 ? -16.666 3.771 29.205 1.00 98.12 183 ALA A C 1
ATOM 1395 O O . ALA A 1 183 ? -17.683 3.819 29.898 1.00 98.12 183 ALA A O 1
ATOM 1396 N N . THR A 1 184 ? -16.058 2.623 28.892 1.00 98.12 184 THR A N 1
ATOM 1397 C CA . THR A 1 184 ? -16.491 1.339 29.457 1.00 98.12 184 THR A CA 1
ATOM 1398 C C . THR A 1 184 ? -15.375 0.621 30.209 1.00 98.12 184 THR A C 1
ATOM 1400 O O . THR A 1 184 ? -14.235 0.509 29.737 1.00 98.12 184 THR A O 1
ATOM 1403 N N . ASN A 1 185 ? -15.723 0.142 31.403 1.00 96.75 185 ASN A N 1
ATOM 1404 C CA . ASN A 1 185 ? -14.897 -0.679 32.277 1.00 96.75 185 ASN A CA 1
ATOM 1405 C C . ASN A 1 185 ? -15.796 -1.388 33.311 1.00 96.75 185 ASN A C 1
ATOM 1407 O O . ASN A 1 185 ? -16.344 -0.718 34.184 1.00 96.75 185 ASN A O 1
ATOM 1411 N N . PRO A 1 186 ? -15.892 -2.731 33.303 1.00 95.19 186 PRO A N 1
ATOM 1412 C CA . PRO A 1 186 ? -16.703 -3.483 34.270 1.00 95.19 186 PRO A CA 1
ATOM 1413 C C . PRO A 1 186 ? -16.370 -3.213 35.747 1.00 95.19 186 PRO A C 1
ATOM 1415 O O . PRO A 1 186 ? -17.195 -3.448 36.626 1.00 95.19 186 PRO A O 1
ATOM 1418 N N . ASN A 1 187 ? -15.153 -2.731 36.023 1.00 95.12 187 ASN A N 1
ATOM 1419 C CA . ASN A 1 187 ? -14.596 -2.566 37.365 1.00 95.12 187 ASN A CA 1
ATOM 1420 C C . ASN A 1 187 ? -14.521 -1.098 37.821 1.00 95.12 187 ASN A C 1
ATOM 1422 O O . ASN A 1 187 ? -13.792 -0.789 38.771 1.00 95.12 187 ASN A O 1
ATOM 1426 N N . ALA A 1 188 ? -15.194 -0.180 37.126 1.00 94.44 188 ALA A N 1
ATOM 1427 C CA . ALA A 1 188 ? -15.210 1.237 37.468 1.00 94.44 188 ALA A CA 1
ATOM 1428 C C . ALA A 1 188 ? -16.590 1.848 37.220 1.00 94.44 188 ALA A C 1
ATOM 1430 O O . ALA A 1 188 ? -17.226 1.551 36.220 1.00 94.44 188 ALA A O 1
ATOM 1431 N N . GLU A 1 189 ? -17.015 2.735 38.118 1.00 95.50 189 GLU A N 1
ATOM 1432 C CA . GLU A 1 189 ? -18.252 3.516 37.959 1.00 95.50 189 GLU A CA 1
ATOM 1433 C C . GLU A 1 189 ? -17.964 4.928 37.431 1.00 95.50 189 GLU A C 1
ATOM 1435 O O . GLU A 1 189 ? -18.817 5.553 36.807 1.00 95.50 189 GLU A O 1
ATOM 1440 N N . THR A 1 190 ? -16.740 5.423 37.636 1.00 96.44 190 THR A N 1
ATOM 1441 C CA . THR A 1 190 ? -16.268 6.722 37.148 1.00 96.44 190 THR A CA 1
ATOM 1442 C C . THR A 1 190 ? -14.818 6.636 36.673 1.00 96.44 190 THR A C 1
ATOM 1444 O O . THR A 1 190 ? -13.990 5.935 37.267 1.00 96.44 190 THR A O 1
ATOM 1447 N N . VAL A 1 191 ? -14.501 7.343 35.586 1.00 96.12 191 VAL A N 1
ATOM 1448 C CA . VAL A 1 191 ? -13.143 7.503 35.034 1.00 96.12 191 VAL A CA 1
ATOM 1449 C C . VAL A 1 191 ? -13.023 8.877 34.386 1.00 96.12 191 VAL A C 1
ATOM 1451 O O . VAL A 1 191 ? -13.987 9.359 33.811 1.00 96.12 191 VAL A O 1
ATOM 1454 N N . GLU A 1 192 ? -11.857 9.524 34.476 1.00 94.56 192 GLU A N 1
ATOM 1455 C CA . GLU A 1 192 ? -11.621 10.852 33.865 1.00 94.56 192 GLU A CA 1
ATOM 1456 C C . GLU A 1 192 ? -12.647 11.941 34.274 1.00 94.56 192 GLU A C 1
ATOM 1458 O O . GLU A 1 192 ? -12.781 12.955 33.598 1.00 94.56 192 GLU A O 1
ATOM 1463 N N . GLY A 1 193 ? -13.356 11.749 35.395 1.00 93.75 193 GLY A N 1
ATOM 1464 C CA . GLY A 1 193 ? -14.429 12.638 35.861 1.00 93.75 193 GLY A CA 1
ATOM 1465 C C . GLY A 1 193 ? -15.813 12.359 35.258 1.00 93.75 193 GLY A C 1
ATOM 1466 O O . GLY A 1 193 ? -16.776 13.008 35.656 1.00 93.75 193 GLY A O 1
ATOM 1467 N N . ASP A 1 194 ? -15.932 11.380 34.360 1.00 95.94 194 ASP A N 1
ATOM 1468 C CA . ASP A 1 194 ? -17.171 10.998 33.680 1.00 95.94 194 ASP A CA 1
ATOM 1469 C C . ASP A 1 194 ? -17.739 9.664 34.206 1.00 95.94 194 ASP A C 1
ATOM 1471 O O . ASP A 1 194 ? -16.991 8.841 34.757 1.00 95.94 194 ASP A O 1
ATOM 1475 N N . PRO A 1 195 ? -19.046 9.395 34.005 1.00 97.50 195 PRO A N 1
ATOM 1476 C CA . PRO A 1 195 ? -19.618 8.068 34.203 1.00 97.50 195 PRO A CA 1
ATOM 1477 C C . PRO A 1 195 ? -18.903 7.005 33.361 1.00 97.50 195 PRO A C 1
ATOM 1479 O O . PRO A 1 195 ? -18.638 7.197 32.171 1.00 97.50 195 PRO A O 1
ATOM 1482 N N . CYS A 1 196 ? -18.622 5.861 33.980 1.00 97.94 196 CYS A N 1
ATOM 1483 C CA . CYS A 1 196 ? -18.064 4.690 33.322 1.00 97.94 196 CYS A CA 1
ATOM 1484 C C . CYS A 1 196 ? -19.072 3.545 33.384 1.00 97.94 196 CYS A C 1
ATOM 1486 O O . CYS A 1 196 ? -19.579 3.210 34.453 1.00 97.94 196 CYS A O 1
ATOM 1488 N N . TYR A 1 197 ? -19.363 2.952 32.231 1.00 98.19 197 TYR A N 1
ATOM 1489 C CA . TYR A 1 197 ? -20.377 1.908 32.108 1.00 98.19 197 TYR A CA 1
ATOM 1490 C C . TYR A 1 197 ? -19.727 0.529 32.118 1.00 98.19 197 TYR A C 1
ATOM 1492 O O . TYR A 1 197 ? -18.610 0.353 31.618 1.00 98.19 197 TYR A O 1
ATOM 1500 N N . ARG A 1 198 ? -20.414 -0.481 32.663 1.00 97.12 198 ARG A N 1
ATOM 1501 C CA . ARG A 1 198 ? -19.822 -1.823 32.765 1.00 97.12 198 ARG A CA 1
ATOM 1502 C C . ARG A 1 198 ? -19.721 -2.522 31.413 1.00 97.12 198 ARG A C 1
ATOM 1504 O O . ARG A 1 198 ? -18.831 -3.347 31.221 1.00 97.12 198 ARG A O 1
ATOM 1511 N N . SER A 1 199 ? -20.597 -2.175 30.474 1.00 97.38 199 SER A N 1
ATOM 1512 C CA . SER A 1 199 ? -20.653 -2.749 29.130 1.00 97.38 199 SER A CA 1
ATOM 1513 C C . SER A 1 199 ? -21.132 -1.720 28.104 1.00 97.38 199 SER A C 1
ATOM 1515 O O . SER A 1 199 ? -21.679 -0.677 28.465 1.00 97.38 199 SER A O 1
ATOM 1517 N N . LEU A 1 200 ? -20.965 -2.026 26.812 1.00 97.69 200 LEU A N 1
ATOM 1518 C CA . LEU A 1 200 ? -21.539 -1.211 25.731 1.00 97.69 200 LEU A CA 1
ATOM 1519 C C . LEU A 1 200 ? -23.079 -1.224 25.734 1.00 97.69 200 LEU A C 1
ATOM 1521 O O . LEU A 1 200 ? -23.696 -0.327 25.169 1.00 97.69 200 LEU A O 1
ATOM 1525 N N . LEU A 1 201 ? -23.692 -2.228 26.367 1.00 97.38 201 LEU A N 1
ATOM 1526 C CA . LEU A 1 201 ? -25.147 -2.403 26.434 1.00 97.38 201 LEU A CA 1
ATOM 1527 C C . LEU A 1 201 ? -25.803 -1.507 27.493 1.00 97.38 201 LEU A C 1
ATOM 1529 O O . LEU A 1 201 ? -27.003 -1.263 27.432 1.00 97.38 201 LEU A O 1
ATOM 1533 N N . GLU A 1 202 ? -25.019 -1.006 28.449 1.00 97.31 202 GLU A N 1
ATOM 1534 C CA . GLU A 1 202 ? -25.474 -0.094 29.507 1.00 97.31 202 GLU A CA 1
ATOM 1535 C C . GLU A 1 202 ? -25.321 1.386 29.130 1.00 97.31 202 GLU A C 1
ATOM 1537 O O . GLU A 1 202 ? -25.634 2.265 29.934 1.00 97.31 202 GLU A O 1
ATOM 1542 N N . LEU A 1 203 ? -24.819 1.681 27.926 1.00 97.25 203 LEU A N 1
ATOM 1543 C CA . LEU A 1 203 ? -24.655 3.056 27.472 1.00 97.25 203 LEU A CA 1
ATOM 1544 C C . LEU A 1 203 ? -26.021 3.757 27.361 1.00 97.25 203 LEU A C 1
ATOM 1546 O O . LEU A 1 203 ? -26.986 3.158 26.884 1.00 97.25 203 LEU A O 1
ATOM 1550 N N . PRO A 1 204 ? -26.114 5.043 27.748 1.00 95.94 204 PRO A N 1
ATOM 1551 C CA . PRO A 1 204 ? -27.371 5.790 27.718 1.00 95.94 204 PRO A CA 1
ATOM 1552 C C . PRO A 1 204 ? -27.825 6.097 26.286 1.00 95.94 204 PRO A C 1
ATOM 1554 O O . PRO A 1 204 ? -28.994 6.387 26.047 1.00 95.94 204 PRO A O 1
ATOM 1557 N N . GLU A 1 205 ? -26.896 6.038 25.331 1.00 93.50 205 GLU A N 1
ATOM 1558 C CA . GLU A 1 205 ? -27.120 6.290 23.917 1.00 93.50 205 GLU A CA 1
ATOM 1559 C C . GLU A 1 205 ? -26.365 5.258 23.079 1.00 93.50 205 GLU A C 1
ATOM 1561 O O . GLU A 1 205 ? -25.304 4.764 23.470 1.00 93.50 205 GLU A O 1
ATOM 1566 N N . ARG A 1 206 ? -26.886 4.968 21.882 1.00 93.75 206 ARG A N 1
ATOM 1567 C CA . ARG A 1 206 ? -26.151 4.171 20.896 1.00 93.75 206 ARG A CA 1
ATOM 1568 C C . ARG A 1 206 ? -24.940 4.949 20.387 1.00 93.75 206 ARG A C 1
ATOM 1570 O O . ARG A 1 206 ? -25.039 6.146 20.102 1.00 93.75 206 ARG A O 1
ATOM 1577 N N . VAL A 1 207 ? -23.831 4.232 20.240 1.00 97.50 207 VAL A N 1
ATOM 1578 C CA . VAL A 1 207 ? -22.579 4.733 19.667 1.00 97.50 207 VAL A CA 1
ATOM 1579 C C . VAL A 1 207 ? -22.403 4.225 18.242 1.00 97.50 207 VAL A C 1
ATOM 1581 O O . VAL A 1 207 ? -22.888 3.151 17.898 1.00 97.50 207 VAL A O 1
ATOM 1584 N N . ASP A 1 208 ? -21.683 4.990 17.432 1.00 96.88 208 ASP A N 1
ATOM 1585 C CA . ASP A 1 208 ? -21.432 4.671 16.026 1.00 96.88 208 ASP A CA 1
ATOM 1586 C C . ASP A 1 208 ? -20.159 3.827 15.870 1.00 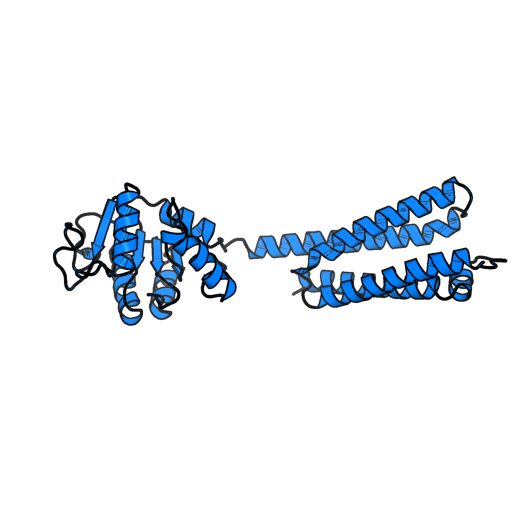96.88 208 ASP A C 1
ATOM 1588 O O . ASP A 1 208 ? -20.060 2.980 14.980 1.00 96.88 208 ASP A O 1
ATOM 1592 N N . ALA A 1 209 ? -19.181 4.051 16.755 1.00 98.06 209 ALA A N 1
ATOM 1593 C CA . ALA A 1 209 ? -17.861 3.441 16.683 1.00 98.06 209 ALA A CA 1
ATOM 1594 C C . ALA A 1 209 ? -17.303 3.056 18.059 1.00 98.06 209 ALA A C 1
ATOM 1596 O O . ALA A 1 209 ? -17.482 3.761 19.054 1.00 98.06 209 ALA A O 1
ATOM 1597 N N . VAL A 1 210 ? -16.562 1.948 18.113 1.00 98.62 210 VAL A N 1
ATOM 1598 C CA . VAL A 1 210 ? -15.928 1.452 19.342 1.00 98.62 210 VAL A CA 1
ATOM 1599 C C . VAL A 1 210 ? -14.427 1.290 19.141 1.00 98.62 210 VAL A C 1
ATOM 1601 O O . VAL A 1 210 ? -13.976 0.594 18.230 1.00 98.62 210 VAL A O 1
ATOM 1604 N N . VAL A 1 211 ? -13.641 1.890 20.036 1.00 98.50 211 VAL A N 1
ATOM 1605 C CA . VAL A 1 211 ? -12.216 1.580 20.182 1.00 98.50 211 VAL A CA 1
ATOM 1606 C C . VAL A 1 211 ? -12.046 0.565 21.307 1.00 98.50 211 VAL A C 1
ATOM 1608 O O . VAL A 1 211 ? -12.361 0.847 22.462 1.00 98.50 211 VAL A O 1
ATOM 1611 N N . ILE A 1 212 ? -11.513 -0.608 20.979 1.00 98.31 212 ILE A N 1
ATOM 1612 C CA . ILE A 1 212 ? -11.208 -1.670 21.936 1.00 98.31 212 ILE A CA 1
ATOM 1613 C C . ILE A 1 212 ? -9.739 -1.538 22.337 1.00 98.31 212 ILE A C 1
ATOM 1615 O O . ILE A 1 212 ? -8.846 -1.769 21.522 1.00 98.31 212 ILE A O 1
ATOM 1619 N N . ALA A 1 213 ? -9.506 -1.146 23.588 1.00 97.12 213 ALA A N 1
ATOM 1620 C CA . ALA A 1 213 ? -8.192 -0.965 24.204 1.00 97.12 213 ALA A CA 1
ATOM 1621 C C . ALA A 1 213 ? -8.084 -1.778 25.517 1.00 97.12 213 ALA A C 1
ATOM 1623 O O . ALA A 1 213 ? -7.610 -1.294 26.543 1.00 97.12 213 ALA A O 1
ATOM 1624 N N . THR A 1 214 ? -8.565 -3.025 25.479 1.00 95.62 214 THR A N 1
ATOM 1625 C CA . THR A 1 214 ? -8.534 -4.022 26.565 1.00 95.62 214 THR A CA 1
ATOM 1626 C C . THR A 1 214 ? -7.421 -5.063 26.353 1.00 95.62 214 THR A C 1
ATOM 1628 O O . THR A 1 214 ? -6.705 -5.031 25.352 1.00 95.62 214 THR A O 1
ATOM 1631 N N . HIS A 1 215 ? -7.253 -6.015 27.277 1.00 94.94 215 HIS A N 1
ATOM 1632 C CA . HIS A 1 215 ? -6.398 -7.186 27.031 1.00 94.94 215 HIS A CA 1
ATOM 1633 C C . HIS A 1 215 ? -6.971 -8.044 25.874 1.00 94.94 215 HIS A C 1
ATOM 1635 O O . HIS A 1 215 ? -8.201 -8.159 25.784 1.00 94.94 215 HIS A O 1
ATOM 1641 N N . PRO A 1 216 ? -6.147 -8.685 25.015 1.00 95.31 216 PRO A N 1
ATOM 1642 C CA . PRO A 1 216 ? -6.628 -9.495 23.887 1.00 95.31 216 PRO A CA 1
ATOM 1643 C C . PRO A 1 216 ? -7.680 -10.544 24.271 1.00 95.31 216 PRO A C 1
ATOM 1645 O O . PRO A 1 216 ? -8.708 -10.651 23.605 1.00 95.31 216 PRO A O 1
ATOM 1648 N N . ASP A 1 217 ? -7.498 -11.222 25.407 1.00 96.12 217 ASP A N 1
ATOM 1649 C CA . ASP A 1 217 ? -8.424 -12.258 25.904 1.00 96.12 217 ASP A CA 1
ATOM 1650 C C . ASP A 1 217 ? -9.829 -11.731 26.243 1.00 96.12 217 ASP A C 1
ATOM 1652 O O . ASP A 1 217 ? -10.779 -12.499 26.366 1.00 96.12 217 ASP A O 1
ATOM 1656 N N . LYS A 1 218 ? -9.981 -10.413 26.419 1.00 96.50 218 LYS A N 1
ATOM 1657 C CA . LYS A 1 218 ? -11.273 -9.753 26.678 1.00 96.50 218 LYS A CA 1
ATOM 1658 C C . LYS A 1 218 ? -11.879 -9.122 25.433 1.00 96.50 218 LYS A C 1
ATOM 1660 O O . LYS A 1 218 ? -13.017 -8.663 25.459 1.00 96.50 218 LYS A O 1
ATOM 1665 N N . SER A 1 219 ? -11.142 -9.094 24.330 1.00 97.38 219 SER A N 1
ATOM 1666 C CA . SER A 1 219 ? -11.549 -8.358 23.135 1.00 97.38 219 SER A CA 1
ATOM 1667 C C . SER A 1 219 ? -12.717 -9.022 22.403 1.00 97.38 219 SER A C 1
ATOM 1669 O O . SER A 1 219 ? -13.549 -8.317 21.837 1.00 97.38 219 SER A O 1
ATOM 1671 N N . ILE A 1 220 ? -12.846 -10.353 22.484 1.00 97.81 220 ILE A N 1
ATOM 1672 C CA . ILE A 1 220 ? -14.002 -11.079 21.933 1.00 97.81 220 ILE A CA 1
ATOM 1673 C C . ILE A 1 220 ? -15.308 -10.730 22.658 1.00 97.81 220 ILE A C 1
ATOM 1675 O O . ILE A 1 220 ? -16.353 -10.597 22.027 1.00 97.81 220 ILE A O 1
ATOM 1679 N N . GLU A 1 221 ? -15.260 -10.535 23.975 1.00 97.94 221 GLU A N 1
ATOM 1680 C CA . GLU A 1 221 ? -16.436 -10.167 24.764 1.00 97.94 221 GLU A CA 1
ATOM 1681 C C . GLU A 1 221 ? -16.945 -8.780 24.361 1.00 97.94 221 GLU A C 1
ATOM 1683 O O . GLU A 1 221 ? -18.130 -8.610 24.079 1.00 97.94 221 GLU A O 1
ATOM 1688 N N . VAL A 1 222 ? -16.035 -7.812 24.218 1.00 98.06 222 VAL A N 1
ATOM 1689 C CA . VAL A 1 222 ? -16.377 -6.469 23.727 1.00 98.06 222 VAL A CA 1
ATOM 1690 C C . VAL A 1 222 ? -16.894 -6.522 22.284 1.00 98.06 222 VAL A C 1
ATOM 1692 O O . VAL A 1 222 ? -17.885 -5.872 21.972 1.00 98.06 222 VAL A O 1
ATOM 1695 N N . ALA A 1 223 ? -16.296 -7.340 21.411 1.00 97.94 223 ALA A N 1
ATOM 1696 C CA . ALA A 1 223 ? -16.764 -7.517 20.033 1.00 97.94 223 ALA A CA 1
ATOM 1697 C C . ALA A 1 223 ? -18.198 -8.079 19.951 1.00 97.94 223 ALA A C 1
ATOM 1699 O O . ALA A 1 223 ? -18.981 -7.653 19.099 1.00 97.94 223 ALA A O 1
ATOM 1700 N N . ARG A 1 224 ? -18.572 -8.998 20.852 1.00 98.31 224 ARG A N 1
ATOM 1701 C CA . ARG A 1 224 ? -19.954 -9.498 20.971 1.00 98.31 224 ARG A CA 1
ATOM 1702 C C . ARG A 1 224 ? -20.913 -8.395 21.408 1.00 98.31 224 ARG A C 1
ATOM 1704 O O . ARG A 1 224 ? -21.965 -8.244 20.790 1.00 98.31 224 ARG A O 1
ATOM 1711 N N . GLN A 1 225 ? -20.515 -7.588 22.392 1.00 98.25 225 GLN A N 1
ATOM 1712 C CA . GLN A 1 225 ? -21.297 -6.425 22.814 1.00 98.25 225 GLN A CA 1
ATOM 1713 C C . GLN A 1 225 ? -21.467 -5.406 21.675 1.00 98.25 225 GLN A C 1
ATOM 1715 O O . GLN A 1 225 ? -22.554 -4.858 21.533 1.00 98.25 225 GLN A O 1
ATOM 1720 N N . CYS A 1 226 ? -20.453 -5.189 20.822 1.00 98.19 226 CYS A N 1
ATOM 1721 C CA . CYS A 1 226 ? -20.588 -4.340 19.630 1.00 98.19 226 CYS A CA 1
ATOM 1722 C C . CYS A 1 226 ? -21.713 -4.833 18.713 1.00 98.19 226 CYS A C 1
ATOM 1724 O O . CYS A 1 226 ? -22.581 -4.048 18.340 1.00 98.19 226 CYS A O 1
ATOM 1726 N N . LYS A 1 227 ? -21.734 -6.135 18.391 1.00 97.94 227 LYS A N 1
ATOM 1727 C CA . LYS A 1 227 ? -22.773 -6.732 17.537 1.00 97.94 227 LYS A CA 1
ATOM 1728 C C . LYS A 1 227 ? -24.168 -6.554 18.134 1.00 97.94 227 LYS A C 1
ATOM 1730 O O . LYS A 1 227 ? -25.091 -6.156 17.432 1.00 97.94 227 LYS A O 1
ATOM 1735 N N . GLU A 1 228 ? -24.321 -6.842 19.422 1.00 97.62 228 GLU A N 1
ATOM 1736 C CA . GLU A 1 228 ? -25.605 -6.729 20.122 1.00 97.62 228 GLU A CA 1
ATOM 1737 C C . GLU A 1 228 ? -26.076 -5.268 20.239 1.00 97.62 228 GLU A C 1
ATOM 1739 O O . GLU A 1 228 ? -27.254 -4.967 20.038 1.00 97.62 228 GLU A O 1
ATOM 1744 N N . ALA A 1 229 ? -25.144 -4.334 20.441 1.00 96.50 229 ALA A N 1
ATOM 1745 C CA . ALA A 1 229 ? -25.404 -2.898 20.414 1.00 96.50 229 ALA A CA 1
ATOM 1746 C C . ALA A 1 229 ? -25.627 -2.332 18.994 1.00 96.50 229 ALA A C 1
ATOM 1748 O O . ALA A 1 229 ? -25.984 -1.158 18.861 1.00 96.50 229 ALA A O 1
ATOM 1749 N N . GLY A 1 230 ? -25.460 -3.133 17.934 1.00 95.50 230 GLY A N 1
ATOM 1750 C CA . GLY A 1 230 ? -25.603 -2.702 16.538 1.00 95.50 230 GLY A CA 1
ATOM 1751 C C . GLY A 1 230 ? -24.477 -1.784 16.045 1.00 95.50 230 GLY A C 1
ATOM 1752 O O . GLY A 1 230 ? -24.701 -0.960 15.164 1.00 95.50 230 GLY A O 1
ATOM 1753 N N . VAL A 1 231 ? -23.284 -1.887 16.633 1.00 97.31 231 VAL A N 1
ATOM 1754 C CA . VAL A 1 231 ? -22.101 -1.112 16.241 1.00 97.31 231 VAL A CA 1
ATOM 1755 C C . VAL A 1 231 ? -21.377 -1.825 15.105 1.00 97.31 231 VAL A C 1
ATOM 1757 O O . VAL A 1 231 ? -20.984 -2.982 15.246 1.00 97.31 231 VAL A O 1
ATOM 1760 N N . HIS A 1 232 ? -21.133 -1.107 14.008 1.00 93.69 232 HIS A N 1
ATOM 1761 C CA . HIS A 1 232 ? -20.446 -1.648 12.833 1.00 93.69 232 HIS A CA 1
ATOM 1762 C C . HIS A 1 232 ? -19.021 -1.118 12.641 1.00 93.69 232 HIS A C 1
ATOM 1764 O O . HIS A 1 232 ? -18.278 -1.721 11.881 1.00 93.69 232 HIS A O 1
ATOM 1770 N N . TYR A 1 233 ? -18.596 -0.055 13.332 1.00 97.69 233 TYR A N 1
ATOM 1771 C CA . TYR A 1 233 ? -17.217 0.444 13.267 1.00 97.69 233 TYR A CA 1
ATOM 1772 C C . TYR A 1 233 ? -16.426 0.018 14.509 1.00 97.69 233 TYR A C 1
ATOM 1774 O O . TYR A 1 233 ? -16.691 0.487 15.617 1.00 97.69 233 TYR A O 1
ATOM 1782 N N . VAL A 1 234 ? -15.419 -0.845 14.338 1.00 98.06 234 VAL A N 1
ATOM 1783 C CA . VAL A 1 234 ? -14.619 -1.387 15.451 1.00 98.06 234 VAL A CA 1
ATOM 1784 C C . VAL A 1 234 ? -13.119 -1.234 15.190 1.00 98.06 234 VAL A C 1
ATOM 1786 O O . VAL A 1 234 ? -12.592 -1.709 14.187 1.00 98.06 234 VAL A O 1
ATOM 1789 N N . TRP A 1 235 ? -12.393 -0.614 16.123 1.00 97.94 235 TRP A N 1
ATOM 1790 C CA . TRP A 1 235 ? -10.934 -0.481 16.052 1.00 97.94 235 TRP A CA 1
ATOM 1791 C C . TRP A 1 235 ? -10.272 -1.170 17.242 1.00 97.94 235 TRP A C 1
ATOM 1793 O O . TRP A 1 235 ? -10.435 -0.753 18.386 1.00 97.94 235 TRP A O 1
ATOM 1803 N N . PHE A 1 236 ? -9.468 -2.196 16.971 1.00 97.44 236 PHE A N 1
ATOM 1804 C CA . PHE A 1 236 ? -8.623 -2.842 17.973 1.00 97.44 236 PHE A CA 1
ATOM 1805 C C . PHE A 1 236 ? -7.300 -2.088 18.124 1.00 97.44 236 PHE A C 1
ATOM 1807 O O . PHE A 1 236 ? -6.511 -1.999 17.180 1.00 97.44 236 PHE A O 1
ATOM 1814 N N . HIS A 1 237 ? -7.038 -1.551 19.313 1.00 96.00 237 HIS A N 1
ATOM 1815 C CA . HIS A 1 237 ? -5.805 -0.828 19.598 1.00 96.00 237 HIS A CA 1
ATOM 1816 C C . HIS A 1 237 ? -4.583 -1.753 19.498 1.00 96.00 237 HIS A C 1
ATOM 1818 O O . HIS A 1 237 ? -4.600 -2.888 19.973 1.00 96.00 237 HIS A O 1
ATOM 1824 N N . ARG A 1 238 ? -3.485 -1.259 18.923 1.00 93.31 238 ARG A N 1
ATOM 1825 C CA . ARG A 1 238 ? -2.156 -1.875 19.040 1.00 93.31 238 ARG A CA 1
ATOM 1826 C C . ARG A 1 238 ? -1.063 -0.809 19.019 1.00 93.31 238 ARG A C 1
ATOM 1828 O O . ARG A 1 238 ? -1.095 0.111 18.204 1.00 93.31 238 ARG A O 1
ATOM 1835 N N . SER A 1 239 ? -0.086 -0.994 19.892 1.00 87.62 239 SER A N 1
ATOM 1836 C CA . SER A 1 239 ? 1.101 -0.172 20.104 1.00 87.62 239 SER A CA 1
ATOM 1837 C C . SER A 1 239 ? 2.364 -1.057 20.029 1.00 87.62 239 SER A C 1
ATOM 1839 O O . SER A 1 239 ? 2.326 -2.199 19.562 1.00 87.62 239 SER A O 1
ATOM 1841 N N . ILE A 1 240 ? 3.517 -0.514 20.418 1.00 82.56 240 ILE A N 1
ATOM 1842 C CA . ILE A 1 240 ? 4.820 -1.198 20.441 1.00 82.56 240 ILE A CA 1
ATOM 1843 C C . ILE A 1 240 ? 4.844 -2.319 21.494 1.00 82.56 240 ILE A C 1
ATOM 1845 O O . ILE A 1 240 ? 5.426 -3.378 21.255 1.00 82.56 240 ILE A O 1
ATOM 1849 N N . ASP A 1 241 ? 4.201 -2.075 22.630 1.00 78.44 241 ASP A N 1
ATOM 1850 C CA . ASP A 1 241 ? 4.183 -2.870 23.859 1.00 78.44 241 ASP A CA 1
ATOM 1851 C C . ASP A 1 241 ? 3.061 -3.919 23.916 1.00 78.44 241 ASP A C 1
ATOM 1853 O O . ASP A 1 241 ? 3.088 -4.805 24.764 1.00 78.44 241 ASP A O 1
ATOM 1857 N N . GLY A 1 242 ? 2.096 -3.864 22.996 1.00 86.25 242 GLY A N 1
ATOM 1858 C CA . GLY A 1 242 ? 0.975 -4.798 22.961 1.00 86.25 242 GLY A CA 1
ATOM 1859 C C . GLY A 1 242 ? -0.261 -4.193 22.313 1.00 86.25 242 GLY A C 1
ATOM 1860 O O . GLY A 1 242 ? -0.177 -3.248 21.530 1.00 86.25 242 GLY A O 1
ATOM 1861 N N . GLY A 1 243 ? -1.429 -4.754 22.601 1.00 91.69 243 GLY A N 1
ATOM 1862 C CA . GLY A 1 243 ? -2.694 -4.256 22.075 1.00 91.69 243 GLY A CA 1
ATOM 1863 C C . GLY A 1 243 ? -3.866 -5.135 22.475 1.00 91.69 243 GLY A C 1
ATOM 1864 O O . GLY A 1 243 ? -3.736 -5.986 23.343 1.00 91.69 243 GLY A O 1
ATOM 1865 N N . SER A 1 244 ? -4.981 -4.949 21.785 1.00 94.88 244 SER A N 1
ATOM 1866 C CA . SER A 1 244 ? -6.256 -5.643 21.993 1.00 94.88 244 SER A CA 1
ATOM 1867 C C . SER A 1 244 ? -6.614 -6.555 20.822 1.00 94.88 244 SER A C 1
ATOM 1869 O O . SER A 1 244 ? -7.715 -7.076 20.726 1.00 94.88 244 SER A O 1
A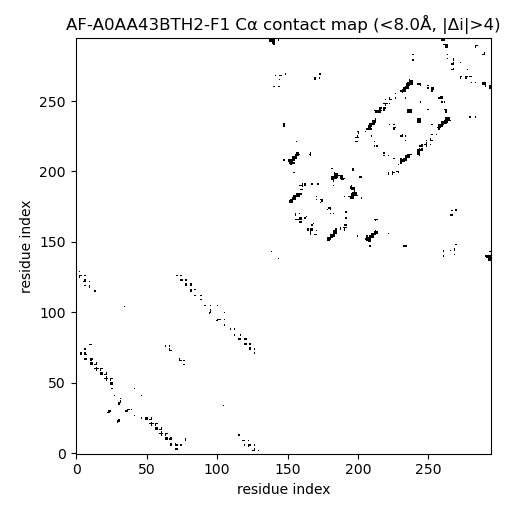TOM 1871 N N . VAL A 1 245 ? -5.704 -6.723 19.866 1.00 94.00 245 VAL A N 1
ATOM 1872 C CA . VAL A 1 245 ? -5.965 -7.552 18.690 1.00 94.00 245 VAL A CA 1
ATOM 1873 C C . VAL A 1 245 ? -6.010 -9.024 19.103 1.00 94.00 245 VAL A C 1
ATOM 1875 O O . VAL A 1 245 ? -5.034 -9.535 19.648 1.00 94.00 245 VAL A O 1
ATOM 1878 N N . SER A 1 246 ? -7.124 -9.686 18.798 1.00 95.06 246 SER A N 1
ATOM 1879 C CA . SER A 1 246 ? -7.358 -11.119 18.989 1.00 95.06 246 SER A CA 1
ATOM 1880 C C . SER A 1 246 ? -7.923 -11.703 17.696 1.00 95.06 246 SER A C 1
ATOM 1882 O O . SER A 1 246 ? -8.872 -11.145 17.146 1.00 95.06 246 SER A O 1
ATOM 1884 N N . ASP A 1 247 ? -7.361 -12.814 17.218 1.00 93.56 247 ASP A N 1
ATOM 1885 C CA . ASP A 1 247 ? -7.798 -13.450 15.968 1.00 93.56 247 ASP A CA 1
ATOM 1886 C C . ASP A 1 247 ? -9.264 -13.900 16.041 1.00 93.56 247 ASP A C 1
ATOM 1888 O O . ASP A 1 247 ? -10.011 -13.724 15.080 1.00 93.56 247 ASP A O 1
ATOM 1892 N N . GLU A 1 248 ? -9.707 -14.386 17.206 1.00 96.50 248 GLU A N 1
ATOM 1893 C CA . GLU A 1 248 ? -11.106 -14.755 17.453 1.00 96.50 248 GLU A CA 1
ATOM 1894 C C . GLU A 1 248 ? -12.031 -13.534 17.336 1.00 96.50 248 GLU A C 1
ATOM 1896 O O . GLU A 1 248 ? -13.057 -13.584 16.658 1.00 96.50 248 GLU A O 1
ATOM 1901 N N . ALA A 1 249 ? -11.653 -12.411 17.955 1.00 96.62 249 ALA A N 1
ATOM 1902 C CA . ALA A 1 249 ? -12.445 -11.182 17.917 1.00 96.62 249 ALA A CA 1
ATOM 1903 C C . ALA A 1 249 ? -12.499 -10.575 16.507 1.00 96.62 249 ALA A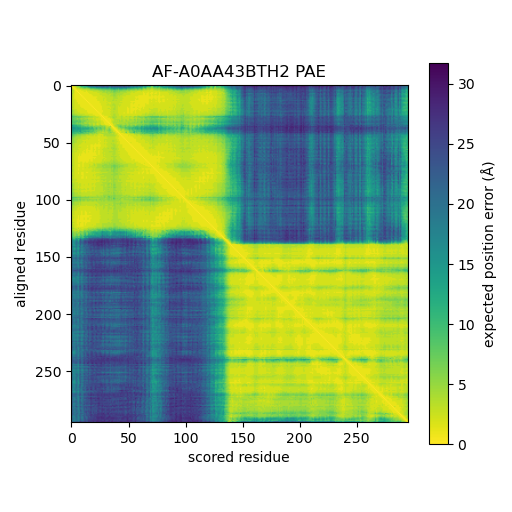 C 1
ATOM 1905 O O . ALA A 1 249 ? -13.546 -10.089 16.081 1.00 96.62 249 ALA A O 1
ATOM 1906 N N . LEU A 1 250 ? -11.386 -10.628 15.769 1.00 94.94 250 LEU A N 1
ATOM 1907 C CA . LEU A 1 250 ? -11.324 -10.172 14.383 1.00 94.94 250 LEU A CA 1
ATOM 1908 C C . LEU A 1 250 ? -12.205 -11.020 13.464 1.00 94.94 250 LEU A C 1
ATOM 1910 O O . LEU A 1 250 ? -12.954 -10.453 12.670 1.00 94.94 250 LEU A O 1
ATOM 1914 N N . ALA A 1 251 ? -12.125 -12.350 13.573 1.00 93.62 251 ALA A N 1
ATOM 1915 C CA . ALA A 1 251 ? -12.962 -13.262 12.799 1.00 93.62 251 ALA A CA 1
ATOM 1916 C C . ALA A 1 251 ? -14.445 -13.009 13.088 1.00 93.62 251 ALA A C 1
ATOM 1918 O O . ALA A 1 251 ? -15.216 -12.761 12.166 1.00 93.62 251 ALA A O 1
ATOM 1919 N N . PHE A 1 252 ? -14.814 -12.924 14.369 1.00 96.31 252 PHE A N 1
ATOM 1920 C CA . PHE A 1 252 ? -16.185 -12.629 14.773 1.00 96.31 252 PHE A CA 1
ATOM 1921 C C . PHE A 1 252 ? -16.700 -11.305 14.190 1.00 96.31 252 PHE A C 1
ATOM 1923 O O . PHE A 1 252 ? -17.815 -11.261 13.675 1.00 96.31 252 PHE A O 1
ATOM 1930 N N . CYS A 1 253 ? -15.903 -10.230 14.242 1.00 95.88 253 CYS A N 1
ATOM 1931 C CA . CYS A 1 253 ? -16.304 -8.943 13.674 1.00 95.88 253 CYS A CA 1
ATOM 1932 C C . CYS A 1 253 ? -16.508 -8.991 12.156 1.00 95.88 253 CYS A C 1
ATOM 1934 O O . CYS A 1 253 ? -17.462 -8.401 11.649 1.00 95.88 253 CYS A O 1
ATOM 1936 N N . ARG A 1 254 ? -15.650 -9.718 11.437 1.00 91.94 254 ARG A N 1
ATOM 1937 C CA . ARG A 1 254 ? -15.801 -9.908 9.989 1.00 91.94 254 ARG A CA 1
ATOM 1938 C C . ARG A 1 254 ? -17.056 -10.707 9.653 1.00 91.94 254 ARG A C 1
ATOM 1940 O O . ARG A 1 254 ? -17.776 -10.325 8.737 1.00 91.94 254 ARG A O 1
ATOM 1947 N N . ASP A 1 255 ? -17.360 -11.745 10.427 1.00 93.00 255 ASP A N 1
ATOM 1948 C CA . ASP A 1 255 ? -18.509 -12.622 10.183 1.00 93.00 255 ASP A CA 1
ATOM 1949 C C . ASP A 1 255 ? -19.858 -11.892 10.269 1.00 93.00 255 ASP A C 1
ATOM 1951 O O . ASP A 1 255 ? -20.789 -12.244 9.547 1.00 93.00 255 ASP A O 1
ATOM 1955 N N . TYR A 1 256 ? -19.990 -10.870 11.126 1.00 94.25 256 TYR A N 1
ATOM 1956 C CA . TYR A 1 256 ? -21.207 -10.043 11.171 1.00 94.25 256 TYR A CA 1
ATOM 1957 C C . TYR A 1 256 ? -21.139 -8.779 10.300 1.00 94.25 256 TYR A C 1
ATOM 1959 O O . TYR A 1 256 ? -22.087 -7.994 10.298 1.00 94.25 256 TYR A O 1
ATOM 1967 N N . GLY A 1 257 ? -20.055 -8.592 9.541 1.00 92.19 257 GLY A N 1
ATOM 1968 C CA . GLY A 1 257 ? -19.907 -7.484 8.599 1.00 92.19 257 GLY A CA 1
ATOM 1969 C C . GLY A 1 257 ? -19.584 -6.139 9.250 1.00 92.19 257 GLY A C 1
ATOM 1970 O O . GLY A 1 257 ? -20.032 -5.105 8.757 1.00 92.19 257 GLY A O 1
ATOM 1971 N N . ALA A 1 258 ? -18.845 -6.118 10.363 1.00 94.25 258 ALA A N 1
ATOM 1972 C CA . ALA A 1 258 ? -18.281 -4.867 10.863 1.00 94.25 258 ALA A CA 1
ATOM 1973 C C . ALA A 1 258 ? -17.129 -4.374 9.979 1.00 94.25 258 ALA A C 1
ATOM 1975 O O . ALA A 1 258 ? -16.304 -5.149 9.497 1.00 94.25 258 ALA A O 1
ATOM 1976 N N . PHE A 1 259 ? -17.021 -3.055 9.870 1.00 94.75 259 PHE A N 1
ATOM 1977 C CA . PHE A 1 259 ? -15.809 -2.360 9.477 1.00 94.75 259 PHE A CA 1
ATOM 1978 C C . PHE A 1 259 ? -14.776 -2.470 10.606 1.00 94.75 259 PHE A C 1
ATOM 1980 O O . PHE A 1 259 ? -14.982 -1.949 11.709 1.00 94.75 259 PHE A O 1
ATOM 1987 N N . VAL A 1 260 ? -13.654 -3.147 10.346 1.00 95.38 260 VAL A N 1
ATOM 1988 C CA . VAL A 1 260 ? -12.661 -3.469 11.380 1.00 95.38 260 VAL A CA 1
ATOM 1989 C C . VAL A 1 260 ? -11.290 -2.904 11.048 1.00 95.38 260 VAL A C 1
ATOM 1991 O O . VAL A 1 260 ? -10.705 -3.241 10.024 1.00 95.38 260 VAL A O 1
ATOM 1994 N N . ILE A 1 261 ? -10.706 -2.150 11.981 1.00 96.12 261 ILE A N 1
ATOM 1995 C CA . ILE A 1 261 ? -9.284 -1.791 11.939 1.00 96.12 261 ILE A CA 1
ATOM 1996 C C . ILE A 1 261 ? -8.510 -2.696 12.922 1.00 96.12 261 ILE A C 1
ATOM 1998 O O . ILE A 1 261 ? -8.624 -2.522 14.141 1.00 96.12 261 ILE A O 1
ATOM 2002 N N . PRO A 1 262 ? -7.716 -3.674 12.434 1.00 93.62 262 PRO A N 1
ATOM 2003 C CA . PRO A 1 262 ? -7.117 -4.735 13.245 1.00 93.62 262 PRO A CA 1
ATOM 2004 C C . PRO A 1 262 ? -5.731 -4.350 13.794 1.00 93.62 262 PRO A C 1
ATOM 2006 O O . PRO A 1 262 ? -4.758 -5.097 13.664 1.00 93.62 262 PRO A O 1
ATOM 2009 N N . GLY A 1 263 ? -5.609 -3.161 14.384 1.00 93.31 263 GLY A N 1
ATOM 2010 C CA . GLY A 1 263 ? -4.362 -2.689 14.986 1.00 93.31 263 GLY A CA 1
ATOM 2011 C C . GLY A 1 263 ? -4.021 -1.232 14.681 1.00 93.31 263 GLY A C 1
ATOM 2012 O O . GLY A 1 263 ? -4.676 -0.550 13.897 1.00 93.31 263 GLY A O 1
ATOM 2013 N N . GLY A 1 264 ? -2.948 -0.755 15.307 1.00 92.94 264 GLY A N 1
ATOM 2014 C CA . GLY A 1 264 ? -2.564 0.651 15.334 1.00 92.94 264 GLY A CA 1
ATOM 2015 C C . GLY A 1 264 ? -3.260 1.426 16.456 1.00 92.94 264 GLY A C 1
ATOM 2016 O O . GLY A 1 264 ? -4.193 0.946 17.098 1.00 92.94 264 GLY A O 1
ATOM 2017 N N . CYS A 1 265 ? -2.781 2.641 16.707 1.00 94.44 265 CYS A N 1
ATOM 2018 C CA . CYS A 1 265 ? -3.362 3.560 17.675 1.00 94.44 265 CYS A CA 1
ATOM 2019 C C . CYS A 1 265 ? -4.126 4.694 16.959 1.00 94.44 265 CYS A C 1
ATOM 2021 O O . CYS A 1 265 ? -3.519 5.387 16.134 1.00 94.44 265 CYS A O 1
ATOM 2023 N N . PRO A 1 266 ? -5.401 4.969 17.304 1.00 94.62 266 PRO A N 1
ATOM 2024 C CA . PRO A 1 266 ? -6.153 6.099 16.744 1.00 94.62 266 PRO A CA 1
ATOM 2025 C C . PRO A 1 266 ? -5.439 7.452 16.883 1.00 94.62 266 PRO A C 1
ATOM 2027 O O . PRO A 1 266 ? -5.556 8.321 16.019 1.00 94.62 266 PRO A O 1
ATOM 2030 N N . MET A 1 267 ? -4.621 7.629 17.927 1.00 94.25 267 MET A N 1
ATOM 2031 C CA . MET A 1 267 ? -3.859 8.862 18.155 1.00 94.25 267 MET A CA 1
ATOM 2032 C C . MET A 1 267 ? -2.835 9.177 17.051 1.00 94.25 267 MET A C 1
ATOM 203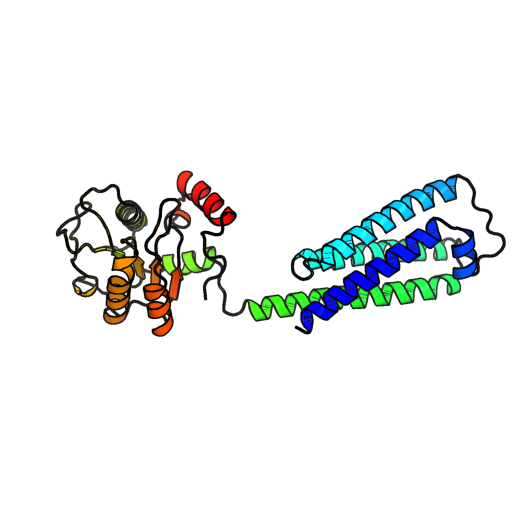4 O O . MET A 1 267 ? -2.440 10.336 16.928 1.00 94.25 267 MET A O 1
ATOM 2038 N N . MET A 1 268 ? -2.455 8.194 16.221 1.00 93.75 268 MET A N 1
ATOM 2039 C CA . MET A 1 268 ? -1.608 8.385 15.030 1.00 93.75 268 MET A CA 1
ATOM 2040 C C . MET A 1 268 ? -2.332 9.082 13.865 1.00 93.75 268 MET A C 1
ATOM 2042 O O . MET A 1 268 ? -1.685 9.463 12.884 1.00 93.75 268 MET A O 1
ATOM 2046 N N . HIS A 1 269 ? -3.658 9.216 13.961 1.00 92.56 269 HIS A N 1
ATOM 2047 C CA . HIS A 1 269 ? -4.537 9.778 12.933 1.00 92.56 269 HIS A CA 1
ATOM 2048 C C . HIS A 1 269 ? -5.412 10.930 13.463 1.00 92.56 269 HIS A C 1
ATOM 2050 O O . HIS A 1 269 ? -5.826 11.781 12.682 1.00 92.56 269 HIS A O 1
ATOM 2056 N N . LEU A 1 270 ? -5.646 11.005 14.779 1.00 89.38 270 LEU A N 1
ATOM 2057 C CA . LEU A 1 270 ? -6.321 12.135 15.424 1.00 89.38 270 LEU A CA 1
ATOM 2058 C C . LEU A 1 270 ? -5.454 13.400 15.387 1.00 89.38 270 LEU A C 1
ATOM 2060 O O . LEU A 1 270 ? -4.373 13.434 15.984 1.00 89.38 270 LEU A O 1
ATOM 2064 N N . MET A 1 271 ? -5.953 14.442 14.723 1.00 84.31 271 MET A N 1
ATOM 2065 C CA . MET A 1 271 ? -5.271 15.728 14.594 1.00 84.31 271 MET A CA 1
ATOM 2066 C C . MET A 1 271 ? -5.504 16.634 15.818 1.00 84.31 271 MET A C 1
ATOM 2068 O O . MET A 1 271 ? -6.631 16.692 16.304 1.00 84.31 271 MET A O 1
ATOM 2072 N N . PRO A 1 272 ? -4.473 17.365 16.287 1.00 88.38 272 PRO A N 1
ATOM 2073 C CA . PRO A 1 272 ? -3.076 17.276 15.856 1.00 88.38 272 PRO A CA 1
ATOM 2074 C C . PRO A 1 272 ? -2.403 15.975 16.338 1.00 88.38 272 PRO A C 1
ATOM 2076 O O . PRO A 1 272 ? -2.571 15.535 17.477 1.00 88.38 272 PRO A O 1
ATOM 2079 N N . VAL A 1 273 ? -1.607 15.346 15.466 1.00 90.69 273 VAL A N 1
ATOM 2080 C CA . VAL A 1 273 ? -0.815 14.156 15.831 1.00 90.69 273 VAL A CA 1
ATOM 2081 C C . VAL A 1 273 ? 0.472 14.615 16.512 1.00 90.69 273 VAL A C 1
ATOM 2083 O O . VAL A 1 273 ? 1.259 15.339 15.901 1.00 90.69 273 VAL A O 1
ATOM 2086 N N . ASP A 1 274 ? 0.708 14.189 17.752 1.00 91.56 274 ASP A N 1
ATOM 2087 C CA . ASP A 1 274 ? 1.921 14.514 18.504 1.00 91.56 274 ASP A CA 1
ATOM 2088 C C . ASP A 1 274 ? 3.161 13.799 17.942 1.00 91.56 274 ASP A C 1
ATOM 2090 O O . ASP A 1 274 ? 3.077 12.838 17.172 1.00 91.56 274 ASP A O 1
ATOM 2094 N N . PHE A 1 275 ? 4.345 14.290 18.313 1.00 89.81 275 PHE A N 1
ATOM 2095 C CA . PHE A 1 275 ? 5.611 13.747 17.820 1.00 89.81 275 PHE A CA 1
ATOM 2096 C C . PHE A 1 275 ? 5.784 12.256 18.149 1.00 89.81 275 PHE A C 1
ATOM 2098 O O . PHE A 1 275 ? 6.225 11.497 17.285 1.00 89.81 275 PHE A O 1
ATOM 2105 N N . GLY A 1 276 ? 5.377 11.826 19.349 1.00 90.19 276 GLY A N 1
ATOM 2106 C CA . GLY A 1 276 ? 5.464 10.431 19.778 1.00 90.19 276 GLY A CA 1
ATOM 2107 C C . GLY A 1 276 ? 4.675 9.504 18.855 1.00 90.19 276 GLY A C 1
ATOM 2108 O O . GLY A 1 276 ? 5.230 8.543 18.323 1.00 90.19 276 GLY A O 1
ATOM 2109 N N . HIS A 1 277 ? 3.417 9.841 18.567 1.00 91.69 277 HIS A N 1
ATOM 2110 C CA . HIS A 1 277 ? 2.574 9.048 17.669 1.00 91.69 277 HIS A CA 1
ATOM 2111 C C . HIS A 1 277 ? 3.005 9.115 16.198 1.00 91.69 277 HIS A C 1
ATOM 2113 O O . HIS A 1 277 ? 2.826 8.134 15.472 1.00 91.69 277 HIS A O 1
ATOM 2119 N N . ARG A 1 278 ? 3.640 10.208 15.745 1.00 89.25 278 ARG A N 1
ATOM 2120 C CA . ARG A 1 278 ? 4.276 10.247 14.412 1.00 89.25 278 ARG A CA 1
ATOM 2121 C C . ARG A 1 278 ? 5.431 9.248 14.308 1.00 89.25 278 ARG A C 1
ATOM 2123 O O . ARG A 1 278 ? 5.493 8.496 13.335 1.00 89.25 278 ARG A O 1
ATOM 2130 N N . CYS A 1 279 ? 6.308 9.212 15.310 1.00 88.94 279 CYS A N 1
ATOM 2131 C CA . CYS A 1 279 ? 7.432 8.275 15.367 1.00 88.94 279 CYS A CA 1
ATOM 2132 C C . CYS A 1 279 ? 6.951 6.826 15.505 1.00 88.94 279 CYS A C 1
ATOM 2134 O O . CYS A 1 279 ? 7.387 5.958 14.748 1.00 88.94 279 CYS A O 1
ATOM 2136 N N . MET A 1 280 ? 5.993 6.576 16.403 1.00 89.31 280 MET A N 1
ATOM 2137 C CA . MET A 1 280 ? 5.368 5.265 16.589 1.00 89.31 280 MET A CA 1
ATOM 2138 C C . MET A 1 280 ? 4.785 4.734 15.276 1.00 89.31 280 MET A C 1
ATOM 2140 O O . MET A 1 280 ? 5.043 3.587 14.916 1.00 89.31 280 MET A O 1
ATOM 2144 N N . ARG A 1 281 ? 4.065 5.574 14.519 1.00 89.50 281 ARG A N 1
ATOM 2145 C CA . ARG A 1 281 ? 3.525 5.202 13.204 1.00 89.50 281 ARG A CA 1
ATOM 2146 C C . ARG A 1 281 ? 4.627 4.752 12.246 1.00 89.50 281 ARG A C 1
ATOM 2148 O O . ARG A 1 281 ? 4.459 3.743 11.568 1.00 89.50 281 ARG A O 1
ATOM 2155 N N . GLY A 1 282 ? 5.758 5.460 12.212 1.00 86.06 282 GLY A N 1
ATOM 2156 C CA . GLY A 1 282 ? 6.925 5.076 11.414 1.00 86.06 282 GLY A CA 1
ATOM 2157 C C . GLY A 1 282 ? 7.496 3.713 11.817 1.00 86.06 282 GLY A C 1
ATOM 2158 O O . GLY A 1 282 ? 7.663 2.840 10.967 1.00 86.06 282 GLY A O 1
ATOM 2159 N N . VAL A 1 283 ? 7.726 3.499 13.115 1.00 87.44 283 VAL A N 1
ATOM 2160 C CA . VAL A 1 283 ? 8.280 2.243 13.654 1.00 87.44 283 VAL A CA 1
ATOM 2161 C C . VAL A 1 283 ? 7.349 1.055 13.402 1.00 87.44 283 VAL A C 1
ATOM 2163 O O . VAL A 1 283 ? 7.788 0.013 12.913 1.00 87.44 283 VAL A O 1
ATOM 2166 N N . LEU A 1 284 ? 6.054 1.192 13.697 1.00 86.38 284 LEU A N 1
ATOM 2167 C CA . LEU A 1 284 ? 5.083 0.111 13.500 1.00 86.38 284 LEU A CA 1
ATOM 2168 C C . LEU A 1 284 ? 4.887 -0.218 12.012 1.00 86.38 284 LEU A C 1
ATOM 2170 O O . LEU A 1 284 ? 4.679 -1.381 11.667 1.00 86.38 284 LEU A O 1
ATOM 2174 N N . ASN A 1 285 ? 5.005 0.775 11.125 1.00 86.06 285 ASN A N 1
ATOM 2175 C CA . ASN A 1 285 ? 4.980 0.550 9.682 1.00 86.06 285 ASN A CA 1
ATOM 2176 C C . ASN A 1 285 ? 6.220 -0.231 9.209 1.00 86.06 285 ASN A C 1
ATOM 2178 O O . ASN A 1 285 ? 6.089 -1.213 8.482 1.00 86.06 285 ASN A O 1
ATOM 2182 N N . LEU A 1 286 ? 7.420 0.159 9.663 1.00 84.75 286 LEU A N 1
ATOM 2183 C CA . LEU A 1 286 ? 8.680 -0.515 9.315 1.00 84.75 286 LEU A CA 1
ATOM 2184 C C . LEU A 1 286 ? 8.746 -1.957 9.837 1.00 84.75 286 LEU A C 1
ATOM 2186 O O . LEU A 1 286 ? 9.251 -2.841 9.153 1.00 84.75 286 LEU A O 1
ATOM 2190 N N . THR A 1 287 ? 8.209 -2.202 11.032 1.00 83.81 287 THR A N 1
ATOM 2191 C CA . THR A 1 287 ? 8.186 -3.532 11.666 1.00 83.81 287 THR A CA 1
ATOM 2192 C C . THR A 1 287 ? 7.024 -4.415 11.200 1.00 83.81 287 THR A C 1
ATOM 2194 O O . THR A 1 287 ? 6.896 -5.545 11.665 1.00 83.81 287 THR A O 1
ATOM 2197 N N . GLY A 1 288 ? 6.164 -3.926 10.296 1.00 81.62 288 GLY A N 1
ATOM 2198 C CA . GLY A 1 288 ? 5.018 -4.680 9.777 1.00 81.62 288 GLY A CA 1
ATOM 2199 C C . GLY A 1 288 ? 3.910 -4.937 10.804 1.00 81.62 288 GLY A C 1
ATOM 2200 O O . GLY A 1 288 ? 3.087 -5.824 10.602 1.00 81.62 288 GLY A O 1
ATOM 2201 N N . ARG A 1 289 ? 3.884 -4.179 11.907 1.00 83.50 289 ARG A N 1
ATOM 2202 C CA . ARG A 1 289 ? 2.885 -4.307 12.982 1.00 83.50 289 ARG A CA 1
ATOM 2203 C C . ARG A 1 289 ? 1.620 -3.479 12.742 1.00 83.50 289 ARG A C 1
ATOM 2205 O O . ARG A 1 289 ? 0.639 -3.671 13.462 1.00 83.50 289 ARG A O 1
ATOM 2212 N N . LEU A 1 290 ? 1.637 -2.579 11.753 1.00 86.44 290 LEU A N 1
ATOM 2213 C CA . LEU A 1 290 ? 0.431 -1.936 11.226 1.00 86.44 290 LEU A CA 1
ATOM 2214 C C . LEU A 1 290 ? -0.201 -2.786 10.120 1.00 86.44 290 LEU A C 1
ATOM 2216 O O . LEU A 1 290 ? 0.528 -3.322 9.279 1.00 86.44 290 LEU A O 1
ATOM 2220 N N . PRO A 1 291 ? -1.541 -2.866 10.066 1.00 83.12 291 PRO A N 1
ATOM 2221 C CA . PRO A 1 291 ? -2.215 -3.445 8.916 1.00 83.12 291 PRO A CA 1
ATOM 2222 C C . PRO A 1 291 ? -1.907 -2.604 7.672 1.00 83.12 291 PRO A C 1
ATOM 2224 O O . PRO A 1 291 ? -2.075 -1.384 7.668 1.00 83.12 291 PRO A O 1
ATOM 2227 N N . LYS A 1 292 ? -1.415 -3.259 6.619 1.00 71.44 292 LYS A N 1
ATOM 2228 C CA . LYS A 1 292 ? -1.108 -2.600 5.338 1.00 71.44 292 LYS A CA 1
ATOM 2229 C C . LYS A 1 292 ? -2.374 -2.292 4.540 1.00 71.44 292 LYS A C 1
ATOM 2231 O O . LYS A 1 292 ? -2.419 -1.314 3.802 1.00 71.44 292 LYS A O 1
ATOM 2236 N N . GLU A 1 293 ? -3.383 -3.126 4.732 1.00 69.75 293 GLU A N 1
ATOM 2237 C CA . GLU A 1 293 ? -4.601 -3.213 3.946 1.00 69.75 293 GLU A CA 1
ATOM 2238 C C . GLU A 1 293 ? -5.758 -3.554 4.896 1.00 69.75 293 GLU A C 1
ATOM 2240 O O . GLU A 1 293 ? -5.609 -4.416 5.768 1.00 69.75 293 GLU A O 1
ATOM 2245 N N . ILE A 1 294 ? -6.870 -2.829 4.758 1.00 79.75 294 ILE A N 1
ATOM 2246 C CA . ILE A 1 294 ? -8.114 -3.028 5.507 1.00 79.75 294 ILE A CA 1
ATOM 2247 C C . ILE A 1 294 ? -9.159 -3.554 4.528 1.00 79.75 294 ILE A C 1
ATOM 2249 O O . ILE A 1 294 ? -9.453 -2.887 3.537 1.00 79.75 294 ILE A O 1
ATOM 2253 N N . THR A 1 295 ? -9.642 -4.761 4.809 1.00 60.53 295 THR A N 1
ATOM 2254 C CA . THR A 1 295 ? -10.692 -5.493 4.083 1.00 60.53 295 THR A CA 1
ATOM 2255 C C . THR A 1 295 ? -11.975 -5.487 4.880 1.00 60.53 295 THR A C 1
ATOM 2257 O O . THR A 1 295 ? -11.848 -5.782 6.096 1.00 60.53 295 THR A O 1
#

pLDDT: mean 91.34, std 8.87, range [44.28, 98.62]

Solvent-accessible surface area (backbone atoms only — not comparable to full-atom values): 15633 Å² total; per-residue (Å²): 121,73,61,59,51,47,37,42,51,43,26,53,53,50,22,51,51,26,45,50,50,20,49,35,42,70,34,60,73,58,33,28,64,75,66,69,54,78,91,79,79,83,50,73,69,51,53,52,54,25,46,56,50,20,54,49,22,49,53,49,22,53,50,26,56,57,29,50,79,42,41,80,87,40,38,65,56,43,57,56,49,41,54,52,48,53,54,51,50,51,54,51,50,50,33,36,77,73,65,76,38,62,62,82,72,47,48,64,57,52,53,52,48,50,50,49,41,52,50,31,51,48,30,42,52,52,43,50,52,55,53,54,66,69,41,70,71,47,40,45,48,70,59,48,48,50,56,59,68,66,53,66,30,34,34,33,32,42,39,39,79,83,61,75,42,72,26,30,53,48,48,52,55,45,41,76,68,74,38,55,67,45,40,22,24,74,88,40,65,54,40,99,92,39,73,24,27,58,41,73,78,66,46,96,60,86,46,49,28,38,41,37,36,37,58,32,91,53,30,41,61,53,47,50,38,32,56,76,58,68,34,40,34,39,34,22,26,25,63,97,91,50,47,12,61,33,72,69,28,52,51,54,39,52,75,77,64,33,52,54,42,83,33,34,50,70,56,57,73,43,78,83,58,50,72,66,35,54,51,48,52,52,52,33,54,76,70,63,63,37,57,76,60,36,104